Protein AF-A0A3D3KU81-F1 (afdb_monomer_lite)

pLDDT: mean 83.8, std 16.3, range [38.84, 98.5]

Sequence (230 aa):
LGLDHAAQEEWLRNDLAAAGEGTPYILCMHDQPGHSVMDRLPRKPLATFSGHWHTSRVVEIDGVLHVNSPTPFFAGLDYSPPMFREVVWDGSEITLNSRTMPPRYLHNSDHAFDVDKATIAGYGAKPEGSPIRWRHQLAGAGHRAGLTLADGVILAGSQIEDKPAGSVEALDATTGGLLWTARTESAVKTRPIKVGGIVVVAEVNGAVAGLNATSGERVWTTPSTDPYRR

Radius of gyration: 22.59 Å; chains: 1; bounding box: 55×44×57 Å

Foldseek 3Di:
DPDDPVVVLVVQQVVCVVCPPPDADEAEDQDFDDCVPQVSHPDHHQEYEYENQQDQDWDDDPNYIYGYHHALPQHGPNNGARWDWDWDDPPPDIDIDIGHDDPPVQPPVVHHPDPVDDPPPVPPDPPPDDPPQEDDDDQADQAVADWDDDPQWIWTKHFHPPDQWIKIWIARNRRRHTQEMAIGNGGFNYYWDDDPQWTWTQHPLRKIFTAGNRHRHTPDIDGDPPPVSD

Secondary structure (DSSP, 8-state):
----HHHHHHHHHHHHHHT-TT---EEEESSPP-HHHHTTSSS--SEEEE-TT---EEEEETTEEEEE--BTTTB-TTSPPSEEEEEEE-SS-EEEEEEEPP-TTTEETTEE--TTS------S---SS---------SSB--SPPPEEETTEEEEEEEETTTTEEEEEEEETTT--EEEEEEESS---S--EEETTEEEEE-TTS-EEEEETTT--EEEEE--S-TT--

Structure (mmCIF, N/CA/C/O backbone):
data_AF-A0A3D3KU81-F1
#
_entry.id   AF-A0A3D3KU81-F1
#
loop_
_atom_site.group_PDB
_atom_site.id
_atom_site.type_symbol
_atom_site.label_atom_id
_atom_site.label_alt_id
_atom_site.label_comp_id
_atom_site.label_asym_id
_atom_site.label_entity_id
_atom_site.label_seq_id
_atom_site.pdbx_PDB_ins_code
_atom_site.Cartn_x
_atom_site.Cartn_y
_atom_site.Cartn_z
_atom_site.occupancy
_atom_site.B_iso_or_equiv
_atom_site.auth_seq_id
_atom_site.auth_comp_id
_atom_site.auth_asym_id
_atom_site.auth_atom_id
_atom_site.pdbx_PDB_model_num
ATOM 1 N N . LEU A 1 1 ? 6.540 -1.628 3.414 1.00 44.44 1 LEU A N 1
ATOM 2 C CA . LEU A 1 1 ? 6.208 -3.062 3.226 1.00 44.44 1 LEU A CA 1
ATOM 3 C C . LEU A 1 1 ? 7.108 -4.031 4.006 1.00 44.44 1 LEU A C 1
ATOM 5 O O . LEU A 1 1 ? 6.815 -5.209 3.955 1.00 44.44 1 LEU A O 1
ATOM 9 N N . GLY A 1 2 ? 8.138 -3.598 4.754 1.00 41.81 2 GLY A N 1
ATOM 10 C CA . GLY A 1 2 ? 8.895 -4.522 5.624 1.00 41.81 2 GLY A CA 1
ATOM 11 C C . GLY A 1 2 ? 9.754 -5.520 4.857 1.00 41.81 2 GLY A C 1
ATOM 12 O O . GLY A 1 2 ? 10.307 -6.437 5.444 1.00 41.81 2 GLY A O 1
ATOM 13 N N . LEU A 1 3 ? 9.877 -5.307 3.550 1.00 56.09 3 LEU A N 1
ATOM 14 C CA . LEU A 1 3 ? 10.746 -6.063 2.677 1.00 56.09 3 LEU A CA 1
ATOM 15 C C . LEU A 1 3 ? 12.172 -5.551 2.884 1.00 56.09 3 LEU A C 1
ATOM 17 O O . LEU A 1 3 ? 12.390 -4.339 2.950 1.00 56.09 3 LEU A O 1
ATOM 21 N N . ASP A 1 4 ? 13.118 -6.474 3.009 1.00 71.12 4 ASP A N 1
ATOM 22 C CA . ASP A 1 4 ? 14.538 -6.159 3.104 1.00 71.12 4 ASP A CA 1
ATOM 23 C C . ASP A 1 4 ? 14.993 -5.447 1.822 1.00 71.12 4 ASP A C 1
ATOM 25 O O . ASP A 1 4 ? 15.050 -6.039 0.741 1.00 71.12 4 ASP A O 1
ATOM 29 N N . HIS A 1 5 ? 15.293 -4.153 1.947 1.00 71.56 5 HIS A N 1
ATOM 30 C CA . HIS A 1 5 ? 15.752 -3.327 0.837 1.00 71.56 5 HIS A CA 1
ATOM 31 C C . HIS A 1 5 ? 17.022 -3.891 0.190 1.00 71.56 5 HIS A C 1
ATOM 33 O O . HIS A 1 5 ? 17.159 -3.805 -1.027 1.00 71.56 5 HIS A O 1
ATOM 39 N N . ALA A 1 6 ? 17.915 -4.515 0.966 1.00 79.56 6 ALA A N 1
ATOM 40 C CA . ALA A 1 6 ? 19.131 -5.109 0.424 1.00 79.56 6 ALA A CA 1
ATOM 41 C C . ALA A 1 6 ? 18.804 -6.302 -0.482 1.00 79.56 6 ALA A C 1
ATOM 43 O O . ALA A 1 6 ? 19.296 -6.366 -1.607 1.00 79.56 6 ALA A O 1
ATOM 44 N N . ALA A 1 7 ? 17.908 -7.189 -0.041 1.00 82.38 7 ALA A N 1
ATOM 45 C CA . ALA A 1 7 ? 17.479 -8.340 -0.832 1.00 82.38 7 ALA A CA 1
ATOM 46 C C . ALA A 1 7 ? 16.760 -7.924 -2.130 1.00 82.38 7 ALA A C 1
ATOM 48 O O . ALA A 1 7 ? 16.979 -8.520 -3.184 1.00 82.38 7 ALA A O 1
ATOM 49 N N . GLN A 1 8 ? 15.922 -6.882 -2.082 1.00 79.50 8 GLN A N 1
ATOM 50 C CA . GLN A 1 8 ? 15.249 -6.356 -3.276 1.00 79.50 8 GLN A CA 1
ATOM 51 C C . GLN A 1 8 ? 16.226 -5.749 -4.281 1.00 79.50 8 GLN A C 1
ATOM 53 O O . GLN A 1 8 ? 16.095 -5.959 -5.487 1.00 79.50 8 GLN A O 1
ATOM 58 N N . GLU A 1 9 ? 17.199 -4.988 -3.790 1.00 82.75 9 GLU A N 1
ATOM 59 C CA . GLU A 1 9 ? 18.216 -4.364 -4.630 1.00 82.75 9 GLU A CA 1
ATOM 60 C C . GLU A 1 9 ? 19.163 -5.389 -5.242 1.00 82.75 9 GLU A C 1
ATOM 62 O O . GLU A 1 9 ? 19.521 -5.263 -6.413 1.00 82.75 9 GLU A O 1
ATOM 67 N N . GLU A 1 10 ? 19.551 -6.409 -4.478 1.00 87.25 10 GLU A N 1
ATOM 68 C CA . GLU A 1 10 ? 20.345 -7.525 -4.981 1.00 87.25 10 GLU A CA 1
ATOM 69 C C . GLU A 1 10 ? 19.583 -8.287 -6.068 1.00 87.25 10 GLU A C 1
ATOM 71 O O . GLU A 1 10 ? 20.126 -8.521 -7.149 1.00 87.25 10 GLU A O 1
ATOM 76 N N . TRP A 1 11 ? 18.306 -8.599 -5.826 1.00 87.50 11 TRP A N 1
ATOM 77 C CA . TRP A 1 11 ? 17.449 -9.237 -6.822 1.00 87.50 11 TRP A CA 1
ATOM 78 C C . TRP A 1 11 ? 17.366 -8.410 -8.110 1.00 87.50 11 TRP A C 1
ATOM 80 O O . TRP A 1 11 ? 17.646 -8.933 -9.188 1.00 87.50 11 TRP A O 1
ATOM 90 N N . LEU A 1 12 ? 17.068 -7.111 -8.004 1.00 87.25 12 LEU A N 1
ATOM 91 C CA . LEU A 1 12 ? 16.949 -6.227 -9.164 1.00 87.25 12 LEU A CA 1
ATOM 92 C C . LEU A 1 12 ? 18.275 -6.099 -9.926 1.00 87.25 12 LEU A C 1
ATOM 94 O O . LEU A 1 12 ? 18.288 -6.090 -11.156 1.00 87.25 12 LEU A O 1
ATOM 98 N N . ARG A 1 13 ? 19.403 -6.015 -9.213 1.00 87.88 13 ARG A N 1
ATOM 99 C CA . ARG A 1 13 ? 20.736 -5.964 -9.827 1.00 87.88 13 ARG A CA 1
ATOM 100 C C . ARG A 1 13 ? 21.027 -7.237 -10.618 1.00 87.88 13 ARG A C 1
ATOM 102 O O . ARG A 1 13 ? 21.506 -7.142 -11.745 1.00 87.88 13 ARG A O 1
ATOM 109 N N . ASN A 1 14 ? 20.730 -8.398 -10.040 1.00 90.88 14 ASN A N 1
ATOM 110 C CA . ASN A 1 14 ? 20.962 -9.691 -10.677 1.00 90.88 14 ASN A CA 1
ATOM 111 C C . ASN A 1 14 ? 20.052 -9.896 -11.896 1.00 90.88 14 ASN A C 1
ATOM 113 O O . ASN A 1 14 ? 20.524 -10.364 -12.931 1.00 90.88 14 ASN A O 1
ATOM 117 N N . ASP A 1 15 ? 18.786 -9.486 -11.810 1.00 91.00 15 ASP A N 1
ATOM 118 C CA . ASP A 1 15 ? 17.829 -9.571 -12.919 1.00 91.00 15 ASP A CA 1
ATOM 119 C C . ASP A 1 15 ? 18.250 -8.678 -14.101 1.00 91.00 15 ASP A C 1
ATOM 121 O O . ASP A 1 15 ? 18.344 -9.129 -15.245 1.00 91.00 15 ASP A O 1
ATOM 125 N N . LEU A 1 16 ? 18.643 -7.429 -13.820 1.00 91.31 16 LEU A N 1
ATOM 126 C CA . LEU A 1 16 ? 19.143 -6.510 -14.846 1.00 91.31 16 LEU A CA 1
ATOM 127 C C . LEU A 1 16 ? 20.464 -6.973 -15.471 1.00 91.31 16 LEU A C 1
ATOM 129 O O . LEU A 1 16 ? 20.682 -6.728 -16.659 1.00 91.31 16 LEU A O 1
ATOM 133 N N . ALA A 1 17 ? 21.336 -7.627 -14.698 1.00 89.38 17 ALA A N 1
ATOM 134 C CA . ALA A 1 17 ? 22.567 -8.218 -15.216 1.00 89.38 17 ALA A CA 1
ATOM 135 C C . ALA A 1 17 ? 22.272 -9.404 -16.149 1.00 89.38 17 ALA A C 1
ATOM 137 O O . ALA A 1 17 ? 22.880 -9.510 -17.213 1.00 89.38 17 ALA A O 1
ATOM 138 N N . ALA A 1 18 ? 21.303 -10.254 -15.795 1.00 92.25 18 ALA A N 1
ATOM 139 C CA . ALA A 1 18 ? 20.883 -11.387 -16.619 1.00 92.25 18 ALA A CA 1
ATOM 140 C C . ALA A 1 18 ? 20.226 -10.952 -17.941 1.00 92.25 18 ALA A C 1
ATOM 142 O O . ALA A 1 18 ? 20.391 -11.624 -18.958 1.00 92.25 18 ALA A O 1
ATOM 143 N N . ALA A 1 19 ? 19.527 -9.812 -17.950 1.00 88.88 19 ALA A N 1
ATOM 144 C CA . ALA A 1 19 ? 18.932 -9.239 -19.158 1.00 88.88 19 ALA A CA 1
ATOM 145 C C . ALA A 1 19 ? 19.968 -8.689 -20.164 1.00 88.88 19 ALA A C 1
ATOM 147 O O . ALA A 1 19 ? 19.634 -8.504 -21.334 1.00 88.88 19 ALA A O 1
ATOM 148 N N . GLY A 1 20 ? 21.209 -8.431 -19.732 1.00 89.19 20 GLY A N 1
ATOM 149 C CA . GLY A 1 20 ? 22.282 -7.845 -20.540 1.00 89.19 20 GLY A CA 1
ATOM 150 C C . GLY A 1 20 ? 22.351 -6.313 -20.463 1.00 89.19 20 GLY A C 1
ATOM 151 O O . GLY A 1 20 ? 21.335 -5.622 -20.368 1.00 89.19 20 GLY A O 1
ATOM 152 N N . GLU A 1 21 ? 23.572 -5.765 -20.519 1.00 82.38 21 GLU A N 1
ATOM 153 C CA . GLU A 1 21 ? 23.851 -4.341 -20.249 1.00 82.38 21 GLU A CA 1
ATOM 154 C C . GLU A 1 21 ? 23.120 -3.360 -21.182 1.00 82.38 21 GLU A C 1
ATOM 156 O O . GLU A 1 21 ? 22.746 -2.269 -20.752 1.00 82.38 21 GLU A O 1
ATOM 161 N N . GLY A 1 22 ? 2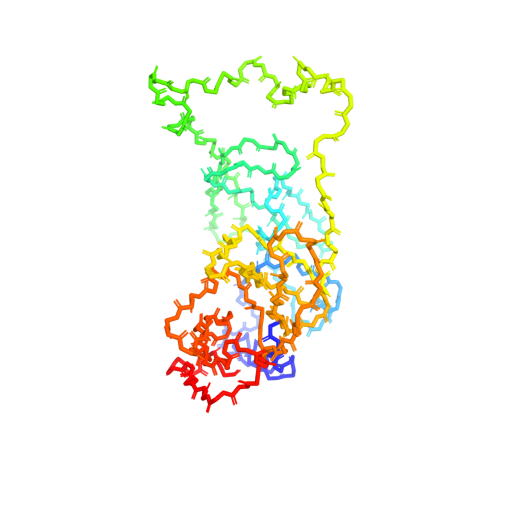2.877 -3.748 -22.437 1.00 85.50 22 GLY A N 1
ATOM 162 C CA . GLY A 1 22 ? 22.215 -2.906 -23.439 1.00 85.50 22 GLY A CA 1
ATOM 163 C C . GLY A 1 22 ? 20.689 -3.008 -23.471 1.00 85.50 22 GLY A C 1
ATOM 164 O O . GLY A 1 22 ? 20.052 -2.267 -24.214 1.00 85.50 22 GLY A O 1
ATOM 165 N N . THR A 1 23 ? 20.085 -3.918 -22.704 1.00 91.62 23 THR A N 1
ATOM 166 C CA . THR A 1 23 ? 18.651 -4.206 -22.825 1.00 91.62 23 THR A CA 1
ATOM 167 C C . THR A 1 23 ? 17.826 -3.107 -22.152 1.00 91.62 23 THR A C 1
ATOM 169 O O . THR A 1 23 ? 17.916 -2.950 -20.929 1.00 91.62 23 THR A O 1
ATOM 172 N N . PRO A 1 24 ? 17.014 -2.321 -22.881 1.00 91.81 24 PRO A N 1
ATOM 173 C CA . PRO A 1 24 ? 16.178 -1.298 -22.266 1.00 91.81 24 PRO A CA 1
ATOM 174 C C . PRO A 1 24 ? 15.171 -1.922 -21.298 1.00 91.81 24 PRO A C 1
ATOM 176 O O . PRO A 1 24 ? 14.706 -3.042 -21.498 1.00 91.81 24 PRO A O 1
ATOM 179 N N . TYR A 1 25 ? 14.816 -1.186 -20.250 1.00 93.69 25 TYR A N 1
ATOM 180 C CA . TYR A 1 25 ? 13.816 -1.632 -19.286 1.00 93.69 25 TYR A CA 1
ATOM 181 C C . TYR A 1 25 ? 13.025 -0.451 -18.735 1.00 93.69 25 TYR A C 1
ATOM 183 O O . TYR A 1 25 ? 13.467 0.701 -18.779 1.00 93.69 25 TYR A O 1
ATOM 191 N N . ILE A 1 26 ? 11.850 -0.764 -18.203 1.00 94.56 26 ILE A N 1
ATOM 192 C CA . ILE A 1 26 ? 11.005 0.158 -17.451 1.00 94.56 26 ILE A CA 1
ATOM 193 C C . ILE A 1 26 ? 10.886 -0.341 -16.014 1.00 94.56 26 ILE A C 1
ATOM 195 O O . ILE A 1 26 ? 11.001 -1.538 -15.752 1.00 94.56 26 ILE A O 1
ATOM 199 N N . LEU A 1 27 ? 10.635 0.573 -15.085 1.00 93.31 27 LEU A N 1
ATOM 200 C CA . LEU A 1 27 ? 10.447 0.252 -13.677 1.00 93.31 27 LEU A CA 1
ATOM 201 C C . LEU A 1 27 ? 9.001 0.539 -13.260 1.00 93.31 27 LEU A C 1
ATOM 203 O O . LEU A 1 27 ? 8.569 1.688 -13.251 1.00 93.31 27 LEU A O 1
ATOM 207 N N . CYS A 1 28 ? 8.252 -0.493 -12.881 1.00 92.19 28 CYS A N 1
ATOM 208 C CA . CYS A 1 28 ? 6.905 -0.343 -12.330 1.00 92.19 28 CYS A CA 1
ATOM 209 C C . CYS A 1 28 ? 6.962 -0.423 -10.802 1.00 92.19 28 CYS A C 1
ATOM 211 O O . CYS A 1 28 ? 7.340 -1.452 -10.248 1.00 92.19 28 CYS A O 1
ATOM 213 N N . MET A 1 29 ? 6.567 0.648 -10.118 1.00 87.00 29 MET A N 1
ATOM 214 C CA . MET A 1 29 ? 6.535 0.713 -8.656 1.00 87.00 29 MET A CA 1
ATOM 215 C C . MET A 1 29 ? 5.184 1.216 -8.166 1.00 87.00 29 MET A C 1
ATOM 217 O O . MET A 1 29 ? 4.482 1.932 -8.871 1.00 87.00 29 MET A O 1
ATOM 221 N N . HIS A 1 30 ? 4.794 0.843 -6.946 1.00 87.19 30 HIS A N 1
ATOM 222 C CA . HIS A 1 30 ? 3.580 1.406 -6.358 1.00 87.19 30 HIS A CA 1
ATOM 223 C C . HIS A 1 30 ? 3.758 2.913 -6.127 1.00 87.19 30 HIS A C 1
ATOM 225 O O . HIS A 1 30 ? 2.994 3.710 -6.677 1.00 87.19 30 HIS A O 1
ATOM 231 N N . ASP A 1 31 ? 4.812 3.280 -5.397 1.00 85.88 31 ASP A N 1
ATOM 232 C CA . ASP A 1 31 ? 5.245 4.656 -5.156 1.00 85.88 31 ASP A CA 1
ATOM 233 C C . ASP A 1 31 ? 6.142 5.181 -6.274 1.00 85.88 31 ASP A C 1
ATOM 235 O O . ASP A 1 31 ? 6.845 4.419 -6.940 1.00 85.88 31 ASP A O 1
ATOM 239 N N . GLN A 1 32 ? 6.140 6.500 -6.468 1.00 87.56 32 GLN A N 1
ATOM 240 C CA . GLN A 1 32 ? 7.069 7.137 -7.393 1.00 87.56 32 GLN A CA 1
ATOM 241 C C . GLN A 1 32 ? 8.498 6.999 -6.841 1.00 87.56 32 GLN A C 1
ATOM 243 O O . GLN A 1 32 ? 8.753 7.491 -5.738 1.00 87.56 32 GLN A O 1
ATOM 248 N N . PRO A 1 33 ? 9.438 6.361 -7.566 1.00 87.69 33 PRO A N 1
ATOM 249 C CA . PRO A 1 33 ? 10.806 6.236 -7.086 1.00 87.69 33 PRO A CA 1
ATOM 250 C C . PRO A 1 33 ? 11.464 7.616 -6.999 1.00 87.69 33 PRO A C 1
ATOM 252 O O . PRO A 1 33 ? 11.459 8.385 -7.961 1.00 87.69 33 PRO A O 1
ATOM 255 N N . GLY A 1 34 ? 12.019 7.922 -5.827 1.00 85.25 34 GLY A N 1
ATOM 256 C CA . GLY A 1 34 ? 12.870 9.089 -5.606 1.00 85.25 34 GLY A CA 1
ATOM 257 C C . GLY A 1 34 ? 14.354 8.762 -5.786 1.00 85.25 34 GLY A C 1
ATOM 258 O O . GLY A 1 34 ? 14.724 7.632 -6.111 1.00 85.25 34 GLY A O 1
ATOM 259 N N . HIS A 1 35 ? 15.212 9.743 -5.503 1.00 86.38 35 HIS A N 1
ATOM 260 C CA . HIS A 1 35 ? 16.676 9.619 -5.590 1.00 86.38 35 HIS A CA 1
ATOM 261 C C . HIS A 1 35 ? 17.236 8.407 -4.835 1.00 86.38 35 HIS A C 1
ATOM 263 O O . HIS A 1 35 ? 18.080 7.687 -5.356 1.00 86.38 35 HIS A O 1
ATOM 269 N N . SER A 1 36 ? 16.690 8.100 -3.653 1.00 82.12 36 SER A N 1
ATOM 270 C CA . SER A 1 36 ? 17.123 6.954 -2.839 1.00 82.12 36 SER A CA 1
ATOM 271 C C . SER A 1 36 ? 17.014 5.600 -3.547 1.00 82.12 36 SER A C 1
ATOM 273 O O . SER A 1 36 ? 17.739 4.677 -3.185 1.00 82.12 36 SER A O 1
ATOM 275 N N . VAL A 1 37 ? 16.124 5.477 -4.535 1.00 86.31 37 VAL A N 1
ATOM 276 C CA . VAL A 1 37 ? 15.992 4.289 -5.384 1.00 86.31 37 VAL A CA 1
ATOM 277 C C . VAL A 1 37 ? 16.773 4.490 -6.678 1.00 86.31 37 VAL A C 1
ATOM 279 O O . VAL A 1 37 ? 17.597 3.649 -7.024 1.00 86.31 37 VAL A O 1
ATOM 282 N N . MET A 1 38 ? 16.542 5.609 -7.372 1.00 89.75 38 MET A N 1
ATOM 283 C CA . MET A 1 38 ? 17.087 5.858 -8.710 1.00 89.75 38 MET A CA 1
ATOM 284 C C . MET A 1 38 ? 18.619 5.875 -8.741 1.00 89.75 38 MET A C 1
ATOM 286 O O . MET A 1 38 ? 19.205 5.298 -9.654 1.00 89.75 38 MET A O 1
ATOM 290 N N . ASP A 1 39 ? 19.264 6.457 -7.730 1.00 89.06 39 ASP A N 1
ATOM 291 C CA . ASP A 1 39 ? 20.725 6.614 -7.681 1.00 89.06 39 ASP A CA 1
ATOM 292 C C . ASP A 1 39 ? 21.453 5.288 -7.400 1.00 89.06 39 ASP A C 1
ATOM 294 O O . ASP A 1 39 ? 22.656 5.166 -7.625 1.00 89.06 39 ASP A O 1
ATOM 298 N N . ARG A 1 40 ? 20.733 4.277 -6.897 1.00 86.69 40 ARG A N 1
ATOM 299 C CA . ARG A 1 40 ? 21.283 2.955 -6.548 1.00 86.69 40 ARG A CA 1
ATOM 300 C C . ARG A 1 40 ? 21.102 1.927 -7.662 1.00 86.69 40 ARG A C 1
ATOM 302 O O . ARG A 1 40 ? 21.670 0.832 -7.576 1.00 86.69 40 ARG A O 1
ATOM 309 N N . LEU A 1 41 ? 20.321 2.257 -8.693 1.00 88.62 41 LEU A N 1
ATOM 310 C CA . LEU A 1 41 ? 20.124 1.389 -9.846 1.00 88.62 41 LEU A CA 1
ATOM 311 C C . LEU A 1 41 ? 21.447 1.221 -10.611 1.00 88.62 41 LEU A C 1
ATOM 313 O O . LEU A 1 41 ? 22.197 2.183 -10.764 1.00 88.62 41 LEU A O 1
ATOM 317 N N . PRO A 1 42 ? 21.747 0.015 -11.128 1.00 88.38 42 PRO A N 1
ATOM 318 C CA . PRO A 1 42 ? 22.991 -0.228 -11.862 1.00 88.38 42 PRO A CA 1
ATOM 319 C C . PRO A 1 42 ? 23.081 0.578 -13.168 1.00 88.38 42 PRO A C 1
ATOM 321 O O . PRO A 1 42 ? 24.171 0.838 -13.664 1.00 88.38 42 PRO A O 1
ATOM 324 N N . ARG A 1 43 ? 21.933 0.969 -13.725 1.00 91.25 43 ARG A N 1
ATOM 325 C CA . ARG A 1 43 ? 21.771 1.846 -14.887 1.00 91.25 43 ARG A CA 1
ATOM 32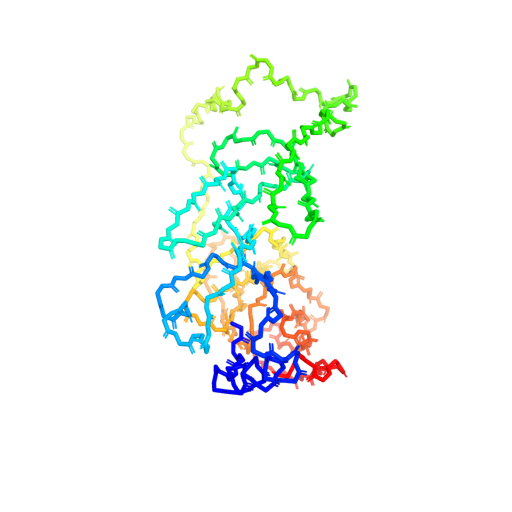6 C C . ARG A 1 43 ? 20.392 2.497 -14.811 1.00 91.25 43 ARG A C 1
ATOM 328 O O . ARG A 1 43 ? 19.571 2.073 -14.007 1.00 91.25 43 ARG A O 1
ATOM 335 N N . LYS A 1 44 ? 20.136 3.536 -15.604 1.00 93.19 44 LYS A N 1
ATOM 336 C CA . LYS A 1 44 ? 18.830 4.211 -15.616 1.00 93.19 44 LYS A CA 1
ATOM 337 C C . LYS A 1 44 ? 17.815 3.435 -16.473 1.00 93.19 44 LYS A C 1
ATOM 339 O O . LYS A 1 44 ? 18.200 2.941 -17.535 1.00 93.19 44 LYS A O 1
ATOM 344 N N . PRO A 1 45 ? 16.542 3.324 -16.051 1.00 95.31 45 PRO A N 1
ATOM 345 C CA . PRO A 1 45 ? 15.477 2.807 -16.904 1.00 95.31 45 PRO A CA 1
ATOM 346 C C . PRO A 1 45 ? 15.100 3.834 -17.975 1.00 95.31 45 PRO A C 1
ATOM 348 O O . PRO A 1 45 ? 15.368 5.022 -17.821 1.00 95.31 45 PRO A O 1
ATOM 351 N N . LEU A 1 46 ? 14.393 3.392 -19.016 1.00 95.50 46 LEU A N 1
ATOM 352 C CA . LEU A 1 46 ? 13.752 4.303 -19.970 1.00 95.50 46 LEU A CA 1
ATOM 353 C C . LEU A 1 46 ? 12.632 5.108 -19.307 1.00 95.50 46 LEU A C 1
ATOM 355 O O . LEU A 1 46 ? 12.450 6.295 -19.568 1.00 95.50 46 LEU A O 1
ATOM 359 N N . ALA A 1 47 ? 11.863 4.442 -18.445 1.00 96.62 47 ALA A N 1
ATOM 360 C CA . ALA A 1 47 ? 10.739 5.049 -17.760 1.00 96.62 47 ALA A CA 1
ATOM 361 C C . ALA A 1 47 ? 10.454 4.397 -16.409 1.00 96.62 47 ALA A C 1
ATOM 363 O O . ALA A 1 47 ? 10.738 3.216 -16.193 1.00 96.62 47 ALA A O 1
ATOM 364 N N . THR A 1 48 ? 9.809 5.152 -15.523 1.00 95.88 48 THR A N 1
ATOM 365 C CA . THR A 1 48 ? 9.196 4.635 -14.300 1.00 95.88 48 THR A CA 1
ATOM 366 C C . THR A 1 48 ? 7.690 4.848 -14.346 1.00 95.88 48 THR A C 1
ATOM 368 O O . THR A 1 48 ? 7.249 5.960 -14.638 1.00 95.88 48 THR A O 1
ATOM 371 N N . PHE A 1 49 ? 6.910 3.846 -13.961 1.00 94.81 49 PHE A N 1
ATOM 372 C CA . PHE A 1 49 ? 5.460 3.942 -13.832 1.00 94.81 49 PHE A CA 1
ATOM 373 C C . PHE A 1 49 ? 5.054 3.764 -12.374 1.00 94.81 49 PHE A C 1
ATOM 375 O O . PHE A 1 49 ? 5.450 2.777 -11.751 1.00 94.81 49 PHE A O 1
ATOM 382 N N . SER A 1 50 ? 4.253 4.691 -11.841 1.00 91.75 50 SER A N 1
ATOM 383 C CA . SER A 1 50 ? 3.721 4.586 -10.481 1.00 91.75 50 SER A CA 1
ATOM 384 C C . SER A 1 50 ? 2.268 5.039 -10.332 1.00 91.75 50 SER A C 1
ATOM 386 O O . SER A 1 50 ? 1.712 5.736 -11.189 1.00 91.75 50 SER A O 1
ATOM 388 N N . GLY A 1 51 ? 1.621 4.605 -9.246 1.00 86.19 51 GLY A N 1
ATOM 389 C CA . GLY A 1 51 ? 0.173 4.755 -9.063 1.00 86.19 51 GLY A CA 1
ATOM 390 C C . GLY A 1 51 ? -0.296 5.123 -7.655 1.00 86.19 51 GLY A C 1
ATOM 391 O O . GLY A 1 51 ? -1.485 5.378 -7.500 1.00 86.19 51 GLY A O 1
ATOM 392 N N . HIS A 1 52 ? 0.585 5.182 -6.647 1.00 84.06 52 HIS A N 1
ATOM 393 C CA . HIS A 1 52 ? 0.212 5.425 -5.244 1.00 84.06 52 HIS A CA 1
ATOM 394 C C . HIS A 1 52 ? -0.565 6.729 -5.039 1.00 84.06 52 HIS A C 1
ATOM 396 O O . HIS A 1 52 ? -1.564 6.764 -4.326 1.00 84.06 52 HIS A O 1
ATOM 402 N N . TRP A 1 53 ? -0.139 7.795 -5.720 1.00 80.69 53 TRP A N 1
ATOM 403 C CA . TRP A 1 53 ? -0.764 9.115 -5.618 1.00 80.69 53 TRP A CA 1
ATOM 404 C C . TRP A 1 53 ? -1.948 9.306 -6.564 1.00 80.69 53 TRP A C 1
ATOM 406 O O . TRP A 1 53 ? -2.631 10.322 -6.482 1.00 80.69 53 TRP A O 1
ATOM 416 N N . HIS A 1 54 ? -2.203 8.343 -7.456 1.00 86.56 54 HIS A N 1
ATOM 417 C CA . HIS A 1 54 ? -3.286 8.405 -8.432 1.00 86.56 54 HIS A CA 1
ATOM 418 C C . HIS A 1 54 ? -3.338 9.746 -9.187 1.00 86.56 54 HIS A C 1
ATOM 420 O O . HIS A 1 54 ? -4.411 10.295 -9.368 1.00 86.56 54 HIS A O 1
ATOM 426 N N . THR A 1 55 ? -2.209 10.317 -9.597 1.00 89.06 55 THR A N 1
ATOM 427 C CA . THR A 1 55 ? -2.179 11.587 -10.343 1.00 89.06 55 THR A CA 1
ATOM 428 C C . THR A 1 55 ? -1.952 11.351 -11.832 1.00 89.06 55 THR A C 1
ATOM 430 O O . THR A 1 55 ? -1.436 10.311 -12.238 1.00 89.06 55 THR A O 1
ATOM 433 N N . SER A 1 56 ? -2.310 12.323 -12.666 1.00 89.94 56 SER A N 1
ATOM 434 C CA . SER A 1 56 ? -1.988 12.359 -14.089 1.00 89.94 56 SER A CA 1
ATOM 435 C C . SER A 1 56 ? -0.777 13.253 -14.328 1.00 89.94 56 SER A C 1
ATOM 437 O O . SER A 1 56 ? -0.887 14.405 -14.743 1.00 89.94 56 SER A O 1
ATOM 439 N N . ARG A 1 57 ? 0.417 12.702 -14.086 1.00 91.31 57 ARG A N 1
ATOM 440 C CA . ARG A 1 57 ? 1.679 13.431 -14.252 1.00 91.31 57 ARG A CA 1
ATOM 441 C C . ARG A 1 57 ? 2.636 12.671 -15.157 1.00 91.31 57 ARG A C 1
ATOM 443 O O . ARG A 1 57 ? 2.836 11.475 -14.990 1.0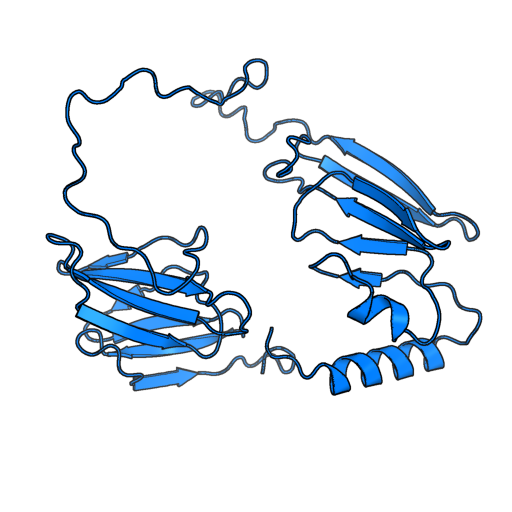0 91.31 57 ARG A O 1
ATOM 450 N N . VAL A 1 58 ? 3.250 13.392 -16.088 1.00 93.62 58 VAL A N 1
ATOM 451 C CA . VAL A 1 58 ? 4.367 12.912 -16.908 1.00 93.62 58 VAL A CA 1
ATOM 452 C C . VAL A 1 58 ? 5.474 13.938 -16.789 1.00 93.62 58 VAL A C 1
ATOM 454 O O . VAL A 1 58 ? 5.223 15.129 -16.968 1.00 93.62 58 VAL A O 1
ATOM 457 N N . VAL A 1 59 ? 6.673 13.499 -16.437 1.00 94.62 59 VAL A N 1
ATOM 458 C CA . VAL A 1 59 ? 7.839 14.373 -16.335 1.00 94.62 59 VAL A CA 1
ATOM 459 C C . VAL A 1 59 ? 9.079 13.591 -16.721 1.00 94.62 59 VAL A C 1
ATOM 461 O O . VAL A 1 59 ? 9.209 12.433 -16.348 1.00 94.62 59 VAL A O 1
ATOM 464 N N . GLU A 1 60 ? 9.988 14.213 -17.456 1.00 94.56 60 GLU A N 1
ATOM 465 C CA . GLU A 1 60 ? 11.303 13.641 -17.722 1.00 94.56 60 GLU A CA 1
ATOM 466 C C . GLU A 1 60 ? 12.328 14.277 -16.786 1.00 94.56 60 GLU A C 1
ATOM 468 O O . GLU A 1 60 ? 12.364 15.501 -16.640 1.00 94.56 60 GLU A O 1
ATOM 473 N N . ILE A 1 61 ? 13.127 13.448 -16.116 1.00 93.56 61 ILE A N 1
ATOM 474 C CA . ILE A 1 61 ? 14.206 13.892 -15.231 1.00 93.56 61 ILE A CA 1
ATOM 475 C C . ILE A 1 61 ? 15.444 13.066 -15.565 1.00 93.56 61 ILE A C 1
ATOM 477 O O . ILE A 1 61 ? 15.400 11.839 -15.566 1.00 93.56 61 ILE A O 1
ATOM 481 N N . ASP A 1 62 ? 16.543 13.750 -15.880 1.00 91.88 62 ASP A N 1
ATOM 482 C CA . ASP A 1 62 ? 17.838 13.160 -16.225 1.00 91.88 62 ASP A CA 1
ATOM 483 C C . ASP A 1 62 ? 17.775 12.000 -17.239 1.00 91.88 62 ASP A C 1
ATOM 485 O O . ASP A 1 62 ? 18.446 10.972 -17.057 1.00 91.88 62 ASP A O 1
ATOM 489 N N . GLY A 1 63 ? 16.957 12.170 -18.283 1.00 91.62 63 GLY A N 1
ATOM 490 C CA . GLY A 1 63 ? 16.758 11.199 -19.361 1.00 91.62 63 GLY A CA 1
ATOM 491 C C . GLY A 1 63 ? 15.859 10.011 -19.004 1.00 91.62 63 GLY A C 1
ATOM 492 O O . GLY A 1 63 ? 15.856 9.024 -19.733 1.00 91.62 63 GLY A O 1
ATOM 493 N N . VAL A 1 64 ? 15.124 10.071 -17.886 1.00 95.31 64 VAL A N 1
ATOM 494 C CA . VAL A 1 64 ? 14.161 9.041 -17.469 1.00 95.31 64 VAL A CA 1
ATOM 495 C C . VAL A 1 64 ? 12.751 9.613 -17.478 1.00 95.31 64 VAL A C 1
ATOM 497 O O . VAL A 1 64 ? 12.467 10.617 -16.821 1.00 95.31 64 VAL A O 1
ATOM 500 N N . LEU A 1 65 ? 11.839 8.940 -18.178 1.00 96.38 65 LEU A N 1
ATOM 501 C CA . LEU A 1 65 ? 10.431 9.317 -18.218 1.00 96.38 65 LEU A CA 1
ATOM 502 C C . LEU A 1 65 ? 9.694 8.813 -16.968 1.00 96.38 65 LEU A C 1
ATOM 504 O O . LEU A 1 65 ? 9.486 7.619 -16.779 1.00 96.38 65 LEU A O 1
ATOM 508 N N . HIS A 1 66 ? 9.231 9.710 -16.112 1.00 95.44 66 HIS A N 1
ATOM 509 C CA . HIS A 1 66 ? 8.442 9.383 -14.929 1.00 95.44 66 HIS A CA 1
ATOM 510 C C . HIS A 1 66 ? 6.950 9.603 -15.192 1.00 95.44 66 HIS A C 1
ATOM 512 O O . HIS A 1 66 ? 6.506 10.717 -15.478 1.00 95.44 66 HIS A O 1
ATOM 518 N N . VAL A 1 67 ? 6.165 8.532 -15.072 1.00 94.88 67 VAL A N 1
ATOM 519 C CA . VAL A 1 67 ? 4.736 8.514 -15.385 1.00 94.88 67 VAL A CA 1
ATOM 520 C C . VAL A 1 67 ? 3.931 8.106 -14.156 1.00 94.88 67 VAL A C 1
ATOM 522 O O . VAL A 1 67 ? 3.951 6.951 -13.729 1.00 94.88 67 VAL A O 1
ATOM 525 N N . ASN A 1 68 ? 3.140 9.043 -13.639 1.00 92.69 68 ASN A N 1
ATOM 526 C CA . ASN A 1 68 ? 2.013 8.735 -12.775 1.00 92.69 68 ASN A CA 1
ATOM 527 C C . ASN A 1 68 ? 0.736 8.610 -13.603 1.00 92.69 68 ASN A C 1
ATOM 529 O O . ASN A 1 68 ? 0.424 9.440 -14.469 1.00 92.69 68 ASN A O 1
ATOM 533 N N . SER A 1 69 ? -0.009 7.547 -13.319 1.00 88.00 69 SER A N 1
ATOM 534 C CA . SER A 1 69 ? -1.334 7.343 -13.889 1.00 88.00 69 SER A CA 1
ATOM 535 C C . SER A 1 69 ? -2.392 7.434 -12.795 1.00 88.00 69 SER A C 1
ATOM 537 O O . SER A 1 69 ? -2.238 6.795 -11.747 1.00 88.00 69 SER A O 1
ATOM 539 N N . PRO A 1 70 ? -3.484 8.175 -13.027 1.00 83.88 70 PRO A N 1
ATOM 540 C CA . PRO A 1 70 ? -4.647 8.087 -12.168 1.00 83.88 70 PRO A CA 1
ATOM 541 C C . PRO A 1 70 ? -5.334 6.739 -12.403 1.00 83.88 70 PRO A C 1
ATOM 543 O O . PRO A 1 70 ? -4.967 5.957 -13.284 1.00 83.88 70 PRO A O 1
ATOM 546 N N . THR A 1 71 ? -6.326 6.442 -11.576 1.00 81.81 71 THR A N 1
ATOM 547 C CA . THR A 1 71 ? -7.038 5.168 -11.640 1.00 81.81 71 THR A CA 1
ATOM 548 C C . THR A 1 71 ? -8.271 5.253 -12.544 1.00 81.81 71 THR A C 1
ATOM 550 O O . THR A 1 71 ? -8.983 6.263 -12.520 1.00 81.81 71 THR A O 1
ATOM 553 N N . PRO A 1 72 ? -8.613 4.177 -13.276 1.00 81.31 72 PRO A N 1
ATOM 554 C CA . PRO A 1 72 ? -9.861 4.118 -14.031 1.00 81.31 72 PRO A CA 1
ATOM 555 C C . PRO A 1 72 ? -11.108 4.043 -13.130 1.00 81.31 72 PRO A C 1
ATOM 557 O O . PRO A 1 72 ? -12.218 4.171 -13.637 1.00 81.31 72 PRO A O 1
ATOM 560 N N . PHE A 1 73 ? -10.956 3.828 -11.814 1.00 72.25 73 PHE A N 1
ATOM 561 C CA . PHE A 1 73 ? -12.078 3.594 -10.896 1.00 72.25 73 PHE A CA 1
ATOM 562 C C . PHE A 1 73 ? -12.646 4.860 -10.246 1.00 72.25 73 PHE A C 1
ATOM 564 O O . PHE A 1 73 ? -13.859 4.971 -10.106 1.00 72.25 73 PHE A O 1
ATOM 571 N N . PHE A 1 74 ? -11.793 5.784 -9.794 1.00 71.00 74 PHE A N 1
ATOM 572 C CA . PHE A 1 74 ? -12.228 6.903 -8.943 1.00 71.00 74 PHE A CA 1
ATOM 573 C C . PHE A 1 74 ? -11.505 8.225 -9.215 1.00 71.00 74 PHE A C 1
ATOM 575 O O . PHE A 1 74 ? -11.500 9.093 -8.346 1.00 71.00 74 PHE A O 1
ATOM 582 N N . ALA A 1 75 ? -10.955 8.399 -10.421 1.00 79.94 75 ALA A N 1
ATOM 583 C CA . ALA A 1 75 ? -10.247 9.621 -10.804 1.00 79.94 75 ALA A CA 1
ATOM 584 C C . ALA A 1 75 ? -8.937 9.806 -10.016 1.00 79.94 75 ALA A C 1
ATOM 586 O O . ALA A 1 75 ? -8.489 8.893 -9.312 1.00 79.94 75 ALA A O 1
ATOM 587 N N . GLY A 1 76 ? -8.283 10.950 -10.196 1.00 79.75 76 GLY A N 1
ATOM 588 C CA . GLY A 1 76 ? -7.033 11.269 -9.529 1.00 79.75 76 GLY A CA 1
ATOM 589 C C . GLY A 1 76 ? -7.143 12.261 -8.380 1.00 79.75 76 GLY A C 1
ATOM 590 O O . GLY A 1 76 ? -8.080 13.055 -8.304 1.00 79.75 76 GLY A O 1
ATOM 591 N N . LEU A 1 77 ? -6.155 12.232 -7.478 1.00 81.62 77 LEU A N 1
ATOM 592 C CA . LEU A 1 77 ? -6.060 13.192 -6.363 1.00 81.62 77 LEU A CA 1
ATOM 593 C C . LEU A 1 77 ? -5.777 14.625 -6.844 1.00 81.62 77 LEU A C 1
ATOM 595 O O . LEU A 1 77 ? -6.024 15.586 -6.123 1.00 81.62 77 LEU A O 1
ATOM 599 N N . ASP A 1 78 ? -5.281 14.760 -8.069 1.00 81.25 78 ASP A N 1
ATOM 600 C CA . ASP A 1 78 ? -5.049 16.010 -8.790 1.00 81.25 78 ASP A CA 1
ATOM 601 C C . ASP A 1 78 ? -6.258 16.453 -9.631 1.00 81.25 78 ASP A C 1
ATOM 603 O O . ASP A 1 78 ? -6.109 17.262 -10.544 1.00 81.25 78 ASP A O 1
ATOM 607 N N . TYR A 1 79 ? -7.449 15.920 -9.340 1.00 81.06 79 TYR A N 1
ATOM 608 C CA . TYR A 1 79 ? -8.693 16.174 -10.076 1.00 81.06 79 TYR A CA 1
ATOM 609 C C . TYR A 1 79 ? -8.682 15.695 -11.535 1.00 81.06 79 TYR A C 1
ATOM 611 O O . TYR A 1 79 ? -9.595 16.020 -12.297 1.00 81.06 79 TYR A O 1
ATOM 619 N N . SER A 1 80 ? -7.690 14.896 -11.942 1.00 83.81 80 SER A N 1
ATOM 620 C CA . SER A 1 80 ? -7.734 14.229 -13.242 1.00 83.81 80 SER A CA 1
ATOM 621 C C . SER A 1 80 ? -8.917 13.251 -13.294 1.00 83.81 80 SER A C 1
ATOM 623 O O . SER A 1 80 ? -9.189 12.584 -12.296 1.00 83.81 80 SER A O 1
ATOM 625 N N . PRO A 1 81 ? -9.657 13.150 -14.415 1.00 84.12 81 PRO A N 1
ATOM 626 C CA . PRO A 1 81 ? -10.802 12.246 -14.520 1.00 84.12 81 PRO A CA 1
ATOM 627 C C . PRO A 1 81 ? -10.370 10.774 -14.413 1.00 84.12 81 PRO A C 1
ATOM 629 O O . PRO A 1 81 ? -9.195 10.464 -14.625 1.00 84.12 81 PRO A O 1
ATOM 632 N N . PRO A 1 82 ? -11.298 9.834 -14.141 1.00 83.06 82 PRO A N 1
ATOM 633 C CA . PRO A 1 82 ? -10.993 8.413 -14.243 1.00 83.06 82 PRO A CA 1
ATOM 634 C C . PRO A 1 82 ? -10.460 8.103 -15.641 1.00 83.06 82 PRO A C 1
ATOM 636 O O . PRO A 1 82 ? -11.104 8.399 -16.647 1.00 83.06 82 PRO A O 1
ATOM 639 N N . MET A 1 83 ? -9.265 7.535 -15.718 1.00 84.56 83 MET A N 1
ATOM 640 C CA . MET A 1 83 ? -8.601 7.265 -16.989 1.00 84.56 83 MET A CA 1
ATOM 641 C C . MET A 1 83 ? -7.582 6.142 -16.836 1.00 84.56 83 MET A C 1
ATOM 643 O O . MET A 1 83 ? -7.196 5.776 -15.727 1.00 84.56 83 MET A O 1
ATOM 647 N N . PHE A 1 84 ? -7.141 5.608 -17.966 1.00 87.88 84 PHE A N 1
ATOM 648 C CA . PHE A 1 84 ? -5.982 4.730 -18.057 1.00 87.88 84 PHE A CA 1
ATOM 649 C C . PHE A 1 84 ? -5.029 5.255 -19.133 1.00 87.88 84 PHE A C 1
ATOM 651 O O . PHE A 1 84 ? -5.400 6.095 -19.958 1.00 87.88 84 PHE A O 1
ATOM 658 N N . ARG A 1 85 ? -3.785 4.775 -19.112 1.00 90.50 85 ARG A N 1
ATOM 659 C CA . ARG A 1 85 ? -2.787 5.091 -20.136 1.00 90.50 85 ARG A CA 1
ATOM 660 C C . ARG A 1 85 ? -2.463 3.845 -20.941 1.00 90.50 85 ARG A C 1
ATOM 662 O O . ARG A 1 85 ? -2.150 2.803 -20.374 1.00 90.50 85 ARG A O 1
ATOM 669 N N . GLU A 1 86 ? -2.523 3.975 -22.254 1.00 92.31 86 GLU A N 1
ATOM 670 C CA . GLU A 1 86 ? -1.927 3.033 -23.189 1.00 92.31 86 GLU A CA 1
ATOM 671 C C . GLU A 1 86 ? -0.470 3.441 -23.387 1.00 92.31 86 GLU A C 1
ATOM 673 O O . GLU A 1 86 ? -0.177 4.589 -23.726 1.00 92.31 86 GLU A O 1
ATOM 678 N N . VAL A 1 87 ? 0.436 2.505 -23.129 1.00 93.94 87 VAL A N 1
ATOM 679 C CA . VAL A 1 87 ? 1.881 2.705 -23.230 1.00 93.94 87 VAL A CA 1
ATOM 680 C C . VAL A 1 87 ? 2.380 1.812 -24.351 1.00 93.94 87 VAL A C 1
ATOM 682 O O . VAL A 1 87 ? 2.183 0.598 -24.300 1.00 93.94 87 VAL A O 1
ATOM 685 N N . VAL A 1 88 ? 3.005 2.408 -25.361 1.00 94.81 88 VAL A N 1
ATOM 686 C CA . VAL A 1 88 ? 3.565 1.686 -26.506 1.00 94.81 88 VAL A CA 1
ATOM 687 C C . VAL A 1 88 ? 5.066 1.922 -26.543 1.00 94.81 88 VAL A C 1
ATOM 689 O O . VAL A 1 88 ? 5.506 3.063 -26.447 1.00 94.81 88 VAL A O 1
ATOM 692 N N . TRP A 1 89 ? 5.833 0.844 -26.684 1.00 93.19 89 TRP A N 1
ATOM 693 C CA . TRP A 1 89 ? 7.261 0.877 -26.987 1.00 93.19 89 TRP A CA 1
ATOM 694 C C . TRP A 1 89 ? 7.462 0.319 -28.392 1.00 93.19 89 TRP A C 1
ATOM 696 O O . TRP A 1 89 ? 7.069 -0.818 -28.655 1.00 93.19 89 TRP A O 1
ATOM 706 N N . ASP A 1 90 ? 8.051 1.109 -29.286 1.00 92.62 90 ASP A N 1
ATOM 707 C CA . ASP A 1 90 ? 8.277 0.716 -30.685 1.00 92.62 90 ASP A CA 1
ATOM 708 C C . ASP A 1 90 ? 9.691 0.176 -30.963 1.00 92.62 90 ASP A C 1
ATOM 710 O O . ASP A 1 90 ? 10.002 -0.204 -32.091 1.00 92.62 90 ASP A O 1
ATOM 714 N N . GLY A 1 91 ? 10.538 0.103 -29.933 1.00 89.50 91 GLY A N 1
ATOM 715 C CA . GLY A 1 91 ? 11.957 -0.240 -30.054 1.00 89.50 91 GLY A CA 1
ATOM 716 C C . GLY A 1 91 ? 12.896 0.959 -29.913 1.00 89.50 91 GLY A C 1
ATOM 717 O O . GLY A 1 91 ? 14.087 0.753 -29.685 1.00 89.50 91 GLY A O 1
ATOM 718 N N . SER A 1 92 ? 12.370 2.183 -29.994 1.00 89.38 92 SER A N 1
ATOM 719 C CA . SER A 1 92 ? 13.131 3.430 -29.874 1.00 89.38 92 SER A CA 1
ATOM 720 C C . SER A 1 92 ? 12.528 4.432 -28.894 1.00 89.38 92 SER A C 1
ATOM 722 O O . SER A 1 92 ? 13.275 5.039 -28.127 1.00 89.38 92 SER A O 1
ATOM 724 N N . GLU A 1 93 ? 11.203 4.576 -28.865 1.00 91.19 93 GLU A N 1
ATOM 725 C CA . GLU A 1 93 ? 10.523 5.580 -28.050 1.00 91.19 93 GLU A CA 1
ATOM 726 C C . GLU A 1 93 ? 9.290 5.018 -27.335 1.00 91.19 93 GLU A C 1
ATOM 728 O O . GLU A 1 93 ? 8.632 4.072 -27.782 1.00 91.19 93 GLU A O 1
ATOM 733 N N . ILE A 1 94 ? 8.981 5.612 -26.178 1.00 94.94 94 ILE A N 1
ATOM 734 C CA . ILE A 1 94 ? 7.757 5.328 -25.429 1.00 94.94 94 ILE A CA 1
ATOM 735 C C . ILE A 1 94 ? 6.706 6.362 -25.818 1.00 94.94 94 ILE A C 1
ATOM 737 O O . ILE A 1 94 ? 6.841 7.544 -25.508 1.00 94.94 94 ILE A O 1
ATOM 741 N N . THR A 1 95 ? 5.612 5.902 -26.416 1.00 94.88 95 THR A N 1
ATOM 742 C CA . THR A 1 95 ? 4.425 6.726 -26.655 1.00 94.88 95 THR A CA 1
ATOM 743 C C . THR A 1 95 ? 3.385 6.484 -25.566 1.00 94.88 95 THR A C 1
ATOM 745 O O . THR A 1 95 ? 3.090 5.343 -25.204 1.00 94.88 95 THR A O 1
ATOM 748 N N . LEU A 1 96 ? 2.801 7.571 -25.057 1.00 95.00 96 LEU A N 1
ATOM 749 C CA . LEU A 1 96 ? 1.733 7.543 -24.060 1.00 95.00 96 LEU A CA 1
ATOM 750 C C . LEU A 1 96 ? 0.436 8.074 -24.667 1.00 95.00 96 LEU A C 1
ATOM 752 O O . LEU A 1 96 ? 0.368 9.236 -25.064 1.00 95.00 96 LEU A O 1
ATOM 756 N N . ASN A 1 97 ? -0.614 7.258 -24.660 1.00 92.88 97 ASN A N 1
ATOM 757 C CA . ASN A 1 97 ? -1.960 7.689 -25.014 1.00 92.88 97 ASN A CA 1
ATOM 758 C C . ASN A 1 97 ? -2.889 7.597 -23.801 1.00 92.88 97 ASN A C 1
ATOM 760 O O . ASN A 1 97 ? -3.088 6.541 -23.205 1.00 92.88 97 ASN A O 1
ATOM 764 N N . SER A 1 98 ? -3.464 8.731 -23.432 1.00 89.94 98 SER A N 1
ATOM 765 C CA . SER A 1 98 ? -4.318 8.877 -22.261 1.00 89.94 98 SER A CA 1
ATOM 766 C C . SER A 1 98 ? -5.778 8.696 -22.654 1.00 89.94 98 SER A C 1
ATOM 768 O O . SER A 1 98 ? -6.310 9.490 -23.426 1.00 89.94 98 SER A O 1
ATOM 770 N N . ARG A 1 99 ? -6.447 7.682 -22.098 1.00 87.69 99 ARG A N 1
ATOM 771 C CA . ARG A 1 99 ? -7.864 7.413 -22.363 1.00 87.69 99 ARG A CA 1
ATOM 772 C C . ARG A 1 99 ? -8.701 7.648 -21.126 1.00 87.69 99 ARG A C 1
ATOM 774 O O . ARG A 1 99 ? -8.620 6.895 -20.155 1.00 87.69 99 ARG A O 1
ATOM 781 N N . THR A 1 100 ? -9.529 8.683 -21.181 1.00 85.56 100 THR A N 1
ATOM 782 C CA . THR A 1 100 ? -10.550 8.910 -20.165 1.00 85.56 100 THR A CA 1
ATOM 783 C C . THR A 1 100 ? -11.603 7.817 -20.249 1.00 85.56 100 THR A C 1
ATOM 785 O O . THR A 1 100 ? -12.060 7.424 -21.324 1.00 85.56 100 THR A O 1
ATOM 788 N N . MET A 1 101 ? -11.960 7.282 -19.090 1.00 73.62 101 MET A N 1
ATOM 789 C CA . MET A 1 101 ? -13.082 6.374 -18.987 1.00 73.62 101 MET A CA 1
ATOM 790 C C . MET A 1 101 ? -14.349 7.225 -18.952 1.00 73.62 101 MET A C 1
ATOM 792 O O . MET A 1 101 ? -14.422 8.165 -18.155 1.00 73.62 101 MET A O 1
ATOM 796 N N . PRO A 1 102 ? -15.364 6.913 -19.779 1.00 63.28 102 PRO A N 1
ATOM 797 C CA . PRO A 1 102 ? -16.664 7.527 -19.595 1.00 63.28 102 PRO A CA 1
ATOM 798 C C . PRO A 1 102 ? -17.133 7.215 -18.168 1.00 63.28 102 PRO A C 1
ATOM 800 O O . PRO A 1 102 ? -16.826 6.129 -17.656 1.00 63.28 102 PRO A O 1
ATOM 803 N N . PRO A 1 103 ? -17.877 8.119 -17.519 1.00 56.28 103 PRO A N 1
ATOM 804 C CA . PRO A 1 103 ? -18.372 7.927 -16.163 1.00 56.28 103 PRO A CA 1
ATOM 805 C C . PRO A 1 103 ? -19.464 6.839 -16.121 1.00 56.28 103 PRO A C 1
ATOM 807 O O . PRO A 1 103 ? -20.628 7.093 -15.838 1.00 56.28 103 PRO A O 1
ATOM 810 N N . ARG A 1 104 ? -19.107 5.578 -16.392 1.00 50.06 104 ARG A N 1
ATOM 811 C CA . ARG A 1 104 ? -20.013 4.421 -16.314 1.00 50.06 104 ARG A CA 1
ATOM 812 C C . ARG A 1 104 ? -20.504 4.160 -14.888 1.00 50.06 104 ARG A C 1
ATOM 814 O O . ARG A 1 104 ? -21.519 3.501 -14.725 1.00 50.06 104 ARG A O 1
ATOM 821 N N . TYR A 1 105 ? -19.822 4.707 -13.882 1.00 47.19 105 TYR A N 1
ATOM 822 C CA . TYR A 1 105 ? -20.202 4.604 -12.471 1.00 47.19 105 TYR A CA 1
ATOM 823 C C . TYR A 1 105 ? -20.994 5.808 -11.935 1.00 47.19 105 TYR A C 1
ATOM 825 O O . TYR A 1 105 ? -21.370 5.788 -10.769 1.00 47.19 105 TYR A O 1
ATOM 833 N N . LEU A 1 106 ? -21.274 6.833 -12.753 1.00 45.88 106 LEU A N 1
ATOM 834 C CA . LEU A 1 106 ? -22.104 7.977 -12.332 1.00 45.88 106 LEU A CA 1
ATOM 835 C C . LEU A 1 106 ? -23.507 7.975 -12.943 1.00 45.88 106 LEU A C 1
ATOM 837 O O . LEU A 1 106 ? -24.378 8.709 -12.488 1.00 45.88 106 LEU A O 1
ATOM 841 N N . HIS A 1 107 ? -23.749 7.107 -13.925 1.00 42.41 107 HIS A N 1
ATOM 842 C CA . HIS A 1 107 ? -25.080 6.816 -14.446 1.00 42.41 107 HIS A CA 1
ATOM 843 C C . HIS A 1 107 ? -25.648 5.551 -13.797 1.00 42.41 107 HIS A C 1
ATOM 845 O O . HIS A 1 107 ? -25.959 4.578 -14.477 1.00 42.41 107 HIS A O 1
ATOM 851 N N . ASN A 1 108 ? -25.805 5.557 -12.472 1.00 42.25 108 ASN A N 1
ATOM 852 C CA . ASN A 1 108 ? -26.972 4.880 -11.925 1.00 42.25 108 ASN A CA 1
ATOM 853 C C . ASN A 1 108 ? -28.102 5.906 -12.026 1.00 42.25 108 ASN A C 1
ATOM 855 O O . ASN A 1 108 ? -27.973 6.997 -11.471 1.00 42.25 108 ASN A O 1
ATOM 859 N N . SER A 1 109 ? -29.166 5.611 -12.771 1.00 47.66 109 SER A N 1
ATOM 860 C CA . SER A 1 109 ? -30.279 6.550 -12.991 1.00 47.66 109 SER A CA 1
ATOM 861 C C . SER A 1 109 ? -30.944 7.022 -11.692 1.00 47.66 109 SER A C 1
ATOM 863 O O . SER A 1 109 ? -31.630 8.039 -11.703 1.00 47.66 109 SER A O 1
ATOM 865 N N . ASP A 1 110 ? -30.677 6.337 -10.576 1.00 52.75 110 ASP A N 1
ATOM 866 C CA . ASP A 1 110 ? -31.215 6.658 -9.254 1.00 52.75 110 ASP A CA 1
ATOM 867 C C . ASP A 1 110 ? -30.258 7.499 -8.380 1.00 52.75 110 ASP A C 1
ATOM 869 O O . ASP A 1 110 ? -30.683 8.096 -7.392 1.00 52.75 110 ASP A O 1
ATOM 873 N N . HIS A 1 111 ? -28.975 7.612 -8.752 1.00 47.44 111 HIS A N 1
ATOM 874 C CA . HIS A 1 111 ? -27.971 8.440 -8.070 1.00 47.44 111 HIS A CA 1
ATOM 875 C C . HIS A 1 111 ? -27.032 9.092 -9.092 1.00 47.44 111 HIS A C 1
ATOM 877 O O . HIS A 1 111 ? -25.880 8.691 -9.260 1.00 47.44 111 HIS A O 1
ATOM 883 N N . ALA A 1 112 ? -27.543 10.109 -9.785 1.00 41.81 112 ALA A N 1
ATOM 884 C CA . ALA A 1 112 ? -26.745 10.936 -10.676 1.00 41.81 112 ALA A CA 1
ATOM 885 C C . ALA A 1 112 ? -25.772 11.801 -9.858 1.00 41.81 112 ALA A C 1
ATOM 887 O O . ALA A 1 112 ? -26.168 12.797 -9.251 1.00 41.81 112 ALA A O 1
ATOM 888 N N . PHE A 1 113 ? -24.488 11.444 -9.859 1.00 43.00 113 PHE A N 1
ATOM 889 C CA . PHE A 1 113 ? -23.447 12.436 -9.605 1.00 43.00 113 PHE A CA 1
ATOM 890 C C . PHE A 1 113 ? -23.213 13.173 -10.922 1.00 43.00 113 PHE A C 1
ATOM 892 O O . PHE A 1 113 ? -22.564 12.664 -11.833 1.00 43.00 113 PHE A O 1
ATOM 899 N N . ASP A 1 114 ? -23.814 14.352 -11.028 1.00 45.81 114 ASP A N 1
ATOM 900 C CA . ASP A 1 114 ? -23.590 15.293 -12.120 1.00 45.81 114 ASP A CA 1
ATOM 901 C C . ASP A 1 114 ? -22.123 15.763 -12.090 1.00 45.81 114 ASP A C 1
ATOM 903 O O . ASP A 1 114 ? -21.687 16.379 -11.116 1.00 45.81 114 ASP A O 1
ATOM 907 N N . VAL A 1 115 ? -21.350 15.421 -13.124 1.00 45.97 115 VAL A N 1
ATOM 908 C CA . VAL A 1 115 ? -19.942 15.837 -13.292 1.00 45.97 115 VAL A CA 1
ATOM 909 C C . VAL A 1 115 ? -19.792 17.214 -13.925 1.00 45.97 115 VAL A C 1
ATOM 911 O O . VAL A 1 115 ? -18.686 17.752 -13.906 1.00 45.97 115 VAL A O 1
ATOM 914 N N . ASP A 1 116 ? -20.877 17.821 -14.413 1.00 43.00 116 ASP A N 1
ATOM 915 C CA . ASP A 1 116 ? -20.852 19.199 -14.917 1.00 43.00 116 ASP A CA 1
ATOM 916 C C . ASP A 1 116 ? -20.837 20.223 -13.769 1.00 43.00 116 ASP A C 1
ATOM 918 O O . ASP A 1 116 ? -20.610 21.419 -13.974 1.00 43.00 116 ASP A O 1
ATOM 922 N N . LYS A 1 117 ? -21.029 19.762 -12.527 1.00 45.09 117 LYS A N 1
ATOM 923 C CA . LYS A 1 117 ? -20.889 20.560 -11.310 1.00 45.09 117 LYS A CA 1
ATOM 924 C C . LYS A 1 117 ? -19.813 19.941 -10.437 1.00 45.09 117 LYS A C 1
ATOM 926 O O . LYS A 1 117 ? -19.881 18.768 -10.090 1.00 45.09 117 LYS A O 1
ATOM 931 N N . ALA A 1 118 ? -18.831 20.744 -10.031 1.00 38.84 118 ALA A N 1
ATOM 932 C CA . ALA A 1 118 ? -17.880 20.335 -9.008 1.00 38.84 118 ALA A CA 1
ATOM 933 C C . ALA A 1 118 ? -18.648 19.814 -7.777 1.00 38.84 118 ALA A C 1
ATOM 935 O O . ALA A 1 118 ? -19.316 20.575 -7.081 1.00 38.84 118 ALA A O 1
ATOM 936 N N . THR A 1 119 ? -18.548 18.515 -7.495 1.00 45.00 119 THR A N 1
ATOM 937 C CA . THR A 1 119 ? -19.181 17.840 -6.349 1.00 45.00 119 THR A CA 1
ATOM 938 C C . THR A 1 119 ? -18.437 18.070 -5.037 1.00 45.00 119 THR A C 1
ATOM 940 O O . THR A 1 119 ? -18.630 17.332 -4.068 1.00 45.00 119 THR A O 1
ATOM 943 N N . ILE A 1 120 ? -17.701 19.182 -4.921 1.00 46.59 120 ILE A N 1
ATOM 944 C CA . ILE A 1 120 ? -17.634 19.845 -3.620 1.00 46.59 120 ILE A CA 1
ATOM 945 C C . ILE A 1 120 ? -19.031 20.425 -3.391 1.00 46.59 120 ILE A C 1
ATOM 947 O O . ILE A 1 120 ? -19.281 21.617 -3.554 1.00 46.59 120 ILE A O 1
ATOM 951 N N . ALA A 1 121 ? -19.967 19.548 -3.023 1.00 41.09 121 ALA A N 1
ATOM 952 C CA . ALA A 1 121 ? -21.134 19.949 -2.281 1.00 41.09 121 ALA A CA 1
ATOM 953 C C . ALA A 1 121 ? -20.575 20.594 -1.013 1.00 41.09 121 ALA A C 1
ATOM 955 O O . ALA A 1 121 ? -20.216 19.912 -0.053 1.00 41.09 121 ALA A O 1
ATOM 956 N N . GLY A 1 122 ? -20.423 21.921 -1.033 1.00 42.50 122 GLY A N 1
ATOM 957 C CA . GLY A 1 122 ? -20.353 22.679 0.199 1.00 42.50 122 GLY A CA 1
ATOM 958 C C . GLY A 1 122 ? -21.569 22.225 0.980 1.00 42.50 122 GLY A C 1
ATOM 959 O O . GLY A 1 122 ? -22.681 22.398 0.485 1.00 42.50 122 GLY A O 1
ATOM 960 N N . TYR A 1 123 ? -21.347 21.520 2.092 1.00 45.91 123 TYR A N 1
ATOM 961 C CA . TYR A 1 123 ? -22.409 20.973 2.923 1.00 45.91 123 TYR A CA 1
ATOM 962 C C . TYR A 1 123 ? -23.428 22.090 3.159 1.00 45.91 123 TYR A C 1
ATOM 964 O O . TYR A 1 123 ? -23.191 23.021 3.930 1.00 45.91 123 TYR A O 1
ATOM 972 N N . GLY A 1 124 ? -24.537 22.021 2.420 1.00 47.91 124 GLY A N 1
ATOM 973 C CA . GLY A 1 124 ? -25.629 22.986 2.407 1.00 47.91 124 GLY A CA 1
ATOM 974 C C . GLY A 1 124 ? -26.524 22.769 3.612 1.00 47.91 124 GLY A C 1
ATOM 975 O O . GLY A 1 124 ? -27.718 22.560 3.473 1.00 47.91 124 GLY A O 1
ATOM 976 N N . ALA A 1 125 ? -25.894 22.720 4.777 1.00 49.03 125 ALA A N 1
ATOM 977 C CA . ALA A 1 125 ? -26.440 22.861 6.108 1.00 49.03 125 ALA A CA 1
ATOM 978 C C . ALA A 1 125 ? -25.212 22.850 7.021 1.00 49.03 125 ALA A C 1
ATOM 980 O O . ALA A 1 125 ? -24.607 21.801 7.241 1.00 49.03 125 ALA A O 1
ATOM 981 N N . LYS A 1 126 ? -24.824 24.008 7.564 1.00 47.59 126 LYS A N 1
ATOM 982 C CA . LYS A 1 126 ? -24.168 23.990 8.874 1.00 47.59 126 LYS A CA 1
ATOM 983 C C . LYS A 1 126 ? -25.200 23.348 9.803 1.00 47.59 126 LYS A C 1
ATOM 985 O O . LYS A 1 126 ? -26.271 23.937 9.939 1.00 47.59 126 LYS A O 1
ATOM 990 N N . PRO A 1 127 ? -24.945 22.181 10.413 1.00 53.88 127 PRO A N 1
ATOM 991 C CA . PRO A 1 127 ? -25.771 21.766 11.532 1.00 53.88 127 PRO A CA 1
ATOM 992 C C . PRO A 1 127 ? -25.664 22.896 12.561 1.00 53.88 127 PRO A C 1
ATOM 994 O O . PRO A 1 127 ? -24.553 23.267 12.955 1.00 53.88 127 PRO A O 1
ATOM 997 N N . GLU A 1 128 ? -26.779 23.529 12.918 1.00 57.94 128 GLU A N 1
ATOM 998 C CA . GLU A 1 128 ? -26.784 24.416 14.076 1.00 57.94 128 GLU A CA 1
ATOM 999 C C . GLU A 1 128 ? -26.481 23.549 15.304 1.00 57.94 128 GLU A C 1
ATOM 1001 O O . GLU A 1 128 ? -27.262 22.677 15.676 1.00 57.94 128 GLU A O 1
ATOM 1006 N N . GLY A 1 129 ? -25.295 23.743 15.887 1.00 63.84 129 GLY A N 1
ATOM 1007 C CA . GLY A 1 129 ? -24.778 22.907 16.970 1.00 63.84 129 GLY A CA 1
ATOM 1008 C C . GLY A 1 129 ? -24.123 21.612 16.475 1.00 63.84 129 GLY A C 1
ATOM 1009 O O . GLY A 1 129 ? -24.554 20.981 15.517 1.00 63.84 129 GLY A O 1
ATOM 1010 N N . SER A 1 130 ? -23.030 21.215 17.124 1.00 59.94 130 SER A N 1
ATOM 1011 C CA . SER A 1 130 ? -22.276 20.007 16.774 1.00 59.94 130 SER A CA 1
ATOM 1012 C C . SER A 1 130 ? -23.006 18.751 17.278 1.00 59.94 130 SER A C 1
ATOM 1014 O O . SER A 1 130 ? -23.084 18.579 18.493 1.00 59.94 130 SER A O 1
ATOM 1016 N N . PRO A 1 131 ? -23.479 17.820 16.422 1.00 74.44 131 PRO A N 1
ATOM 1017 C CA . PRO A 1 131 ? -23.946 16.513 16.884 1.00 74.44 131 PRO A CA 1
ATOM 1018 C C . PRO A 1 131 ? -22.781 15.525 17.103 1.00 74.44 131 PRO A C 1
ATOM 1020 O O . PRO A 1 131 ? -22.999 14.315 17.172 1.00 74.44 131 PRO A O 1
ATOM 1023 N N . ILE A 1 132 ? -21.529 16.001 17.180 1.00 79.56 132 ILE A N 1
ATOM 1024 C CA . ILE A 1 132 ? -20.370 15.151 17.479 1.00 79.56 132 ILE A CA 1
ATOM 1025 C C . ILE A 1 132 ? -20.447 14.750 18.955 1.00 79.56 132 ILE A C 1
ATOM 1027 O O . ILE A 1 132 ? -20.108 15.542 19.831 1.00 79.56 132 ILE A O 1
ATOM 1031 N N . ARG A 1 133 ? -20.885 13.513 19.220 1.00 87.31 133 ARG A N 1
ATOM 1032 C CA . ARG A 1 133 ? -20.919 12.937 20.577 1.00 87.31 133 ARG A CA 1
ATOM 1033 C C . ARG A 1 133 ? -19.520 12.773 21.158 1.00 87.31 133 ARG A C 1
ATOM 1035 O O . ARG A 1 133 ? -19.305 13.056 22.329 1.00 87.31 133 ARG A O 1
ATOM 1042 N N . TRP A 1 134 ? -18.583 12.332 20.327 1.00 94.38 134 TRP A N 1
ATOM 1043 C CA . TRP A 1 134 ? -17.176 12.186 20.673 1.00 94.38 134 TRP A CA 1
ATOM 1044 C C . TRP A 1 134 ? -16.322 12.118 19.406 1.00 94.38 134 TRP A C 1
ATOM 1046 O O . TRP A 1 134 ? -16.823 11.925 18.296 1.00 94.38 134 TRP A O 1
ATOM 1056 N N . ARG A 1 135 ? -15.012 12.294 19.584 1.00 92.06 135 ARG A N 1
ATOM 1057 C CA . ARG A 1 135 ? -13.996 12.127 18.544 1.00 92.06 135 ARG A CA 1
ATOM 1058 C C . ARG A 1 135 ? -12.820 11.356 19.132 1.00 92.06 135 ARG A C 1
ATOM 1060 O O . ARG A 1 135 ? -12.407 11.644 20.249 1.00 92.06 135 ARG A O 1
ATOM 1067 N N . HIS A 1 136 ? -12.279 10.428 18.354 1.00 92.31 136 HIS A N 1
ATOM 1068 C CA . HIS A 1 136 ? -11.079 9.677 18.694 1.00 92.31 136 HIS A CA 1
ATOM 1069 C C . HIS A 1 136 ? -10.072 9.790 17.547 1.00 92.31 136 HIS A C 1
ATOM 1071 O O . HIS A 1 136 ? -10.454 9.662 16.383 1.00 92.31 136 HIS A O 1
ATOM 1077 N N . GLN A 1 137 ? -8.808 10.058 17.869 1.00 92.38 137 GLN A N 1
ATOM 1078 C CA . GLN A 1 137 ? -7.715 10.071 16.901 1.00 92.38 137 GLN A CA 1
ATOM 1079 C C . GLN A 1 137 ? -7.015 8.718 16.961 1.00 92.38 137 GLN A C 1
ATOM 1081 O O . GLN A 1 137 ? -6.430 8.394 17.987 1.00 92.38 137 GLN A O 1
ATOM 1086 N N . LEU A 1 138 ? -7.077 7.951 15.871 1.00 91.38 138 LEU A N 1
ATOM 1087 C CA . LEU A 1 138 ? -6.406 6.654 15.797 1.00 91.38 138 LEU A CA 1
ATOM 1088 C C . LEU A 1 138 ? -4.883 6.816 15.863 1.00 91.38 138 LEU A C 1
ATOM 1090 O O . LEU A 1 138 ? -4.335 7.833 15.421 1.00 91.38 138 LEU A O 1
ATOM 1094 N N . ALA A 1 139 ? -4.209 5.774 16.344 1.00 87.69 139 ALA A N 1
ATOM 1095 C CA . ALA A 1 139 ? -2.750 5.698 16.432 1.00 87.69 139 ALA A CA 1
ATOM 1096 C C . ALA A 1 139 ? -2.038 5.710 15.063 1.00 87.69 139 ALA A C 1
ATOM 1098 O O . ALA A 1 139 ? -0.825 5.913 14.994 1.00 87.69 139 ALA A O 1
ATOM 1099 N N . GLY A 1 140 ? -2.779 5.480 13.980 1.00 86.75 140 GLY A N 1
ATOM 1100 C CA . GLY A 1 140 ? -2.292 5.477 12.607 1.00 86.75 140 GLY A CA 1
ATOM 1101 C C . GLY A 1 140 ? -3.352 5.979 11.629 1.00 86.75 140 GLY A C 1
ATOM 1102 O O . GLY A 1 140 ? -4.468 6.334 12.018 1.00 86.75 140 GLY A O 1
ATOM 1103 N N . ALA A 1 141 ? -3.024 5.996 10.340 1.00 83.69 141 ALA A N 1
ATOM 1104 C CA . ALA A 1 141 ? -3.988 6.359 9.316 1.00 83.69 141 ALA A CA 1
ATOM 1105 C C . ALA A 1 141 ? -5.085 5.293 9.222 1.00 83.69 141 ALA A C 1
ATOM 1107 O O . ALA A 1 141 ? -4.841 4.138 8.850 1.00 83.69 141 ALA A O 1
ATOM 1108 N N . GLY A 1 142 ? -6.316 5.698 9.539 1.00 77.62 142 GLY A N 1
ATOM 1109 C CA . GLY A 1 142 ? -7.508 4.944 9.178 1.00 77.62 142 GLY A CA 1
ATOM 1110 C C . GLY A 1 142 ? -7.623 4.922 7.657 1.00 77.62 142 GLY A C 1
ATOM 1111 O O . GLY A 1 142 ? -7.889 5.947 7.031 1.00 77.62 142 GLY A O 1
ATOM 1112 N N . HIS A 1 143 ? -7.381 3.764 7.046 1.00 69.12 143 HIS A N 1
ATOM 1113 C CA . HIS A 1 143 ? -7.630 3.579 5.614 1.00 69.12 143 HIS A CA 1
ATOM 1114 C C . HIS A 1 143 ? -9.142 3.580 5.344 1.00 69.12 143 HIS A C 1
ATOM 1116 O O . HIS A 1 143 ? -9.943 3.546 6.274 1.00 69.12 143 HIS A O 1
ATOM 1122 N N . ARG A 1 144 ? -9.571 3.546 4.072 1.00 67.38 144 ARG A N 1
ATOM 1123 C CA . ARG A 1 144 ? -10.998 3.414 3.675 1.00 67.38 144 ARG A CA 1
ATOM 1124 C C . ARG A 1 144 ? -11.673 2.103 4.153 1.00 67.38 144 ARG A C 1
ATOM 1126 O O . ARG A 1 144 ? -12.738 1.737 3.660 1.00 67.38 144 ARG A O 1
ATOM 1133 N N . ALA A 1 145 ? -11.042 1.368 5.066 1.00 71.31 145 ALA A N 1
ATOM 1134 C CA . ALA A 1 145 ? -11.565 0.175 5.698 1.00 71.31 145 ALA A CA 1
ATOM 1135 C C . ALA A 1 145 ? -12.776 0.527 6.569 1.00 71.31 145 ALA A C 1
ATOM 1137 O O . ALA A 1 145 ? -12.794 1.537 7.270 1.00 71.31 145 ALA A O 1
ATOM 1138 N N . GLY A 1 146 ? -13.802 -0.321 6.535 1.00 82.56 146 GLY A N 1
ATOM 1139 C CA . GLY A 1 146 ? -14.938 -0.155 7.431 1.00 82.56 146 GLY A CA 1
ATOM 1140 C C . GLY A 1 146 ? -14.537 -0.363 8.894 1.00 82.56 146 GLY A C 1
ATOM 1141 O O . GLY A 1 146 ? -13.682 -1.193 9.193 1.00 82.56 146 GLY A O 1
ATOM 1142 N N . LEU A 1 147 ? -15.217 0.339 9.797 1.00 92.88 147 LEU A N 1
ATOM 1143 C CA . LEU A 1 147 ? -15.209 0.039 11.228 1.00 92.88 147 LEU A CA 1
ATOM 1144 C C . LEU A 1 147 ? -16.159 -1.129 11.525 1.00 92.88 147 LEU A C 1
ATOM 1146 O O . LEU A 1 147 ? -17.085 -1.390 10.747 1.00 92.88 147 LEU A O 1
ATOM 1150 N N . THR A 1 148 ? -15.965 -1.787 12.664 1.00 95.75 148 THR A N 1
ATOM 1151 C CA . THR A 1 148 ? -16.928 -2.761 13.199 1.00 95.75 148 THR A CA 1
ATOM 1152 C C . THR A 1 148 ? -17.522 -2.248 14.490 1.00 95.75 148 THR A C 1
ATOM 1154 O O . THR A 1 148 ? -16.779 -1.913 15.398 1.00 95.75 148 THR A O 1
ATOM 1157 N N . LEU A 1 149 ? -18.851 -2.219 14.578 1.00 96.44 149 LEU A N 1
ATOM 1158 C CA . LEU A 1 149 ? -19.587 -1.982 15.816 1.00 96.44 149 LEU A CA 1
ATOM 1159 C C . LEU A 1 149 ? -20.176 -3.314 16.284 1.00 96.44 149 LEU A C 1
ATOM 1161 O O . LEU A 1 149 ? -21.009 -3.890 15.586 1.00 96.44 149 LEU A O 1
ATOM 1165 N N . ALA A 1 150 ? -19.749 -3.796 17.446 1.00 94.75 150 ALA A N 1
ATOM 1166 C CA . ALA A 1 150 ? -20.257 -5.026 18.043 1.00 94.75 150 ALA A CA 1
ATOM 1167 C C . ALA A 1 150 ? -20.249 -4.907 19.569 1.00 94.75 150 ALA A C 1
ATOM 1169 O O . ALA A 1 150 ? -19.244 -4.509 20.147 1.00 94.75 150 ALA A O 1
ATOM 1170 N N . ASP A 1 151 ? -21.367 -5.246 20.214 1.00 94.25 151 ASP A N 1
ATOM 1171 C CA . ASP A 1 151 ? -21.506 -5.269 21.679 1.00 94.25 151 ASP A CA 1
ATOM 1172 C C . ASP A 1 151 ? -21.074 -3.962 22.373 1.00 94.25 151 ASP A C 1
ATOM 1174 O O . ASP A 1 151 ? -20.443 -3.975 23.425 1.00 94.25 151 ASP A O 1
ATOM 1178 N N . GLY A 1 152 ? -21.382 -2.812 21.760 1.00 95.62 152 GLY A N 1
ATOM 1179 C CA . GLY A 1 152 ? -21.004 -1.499 22.295 1.00 95.62 152 GLY A CA 1
ATOM 1180 C C . GLY A 1 152 ? -19.528 -1.131 22.106 1.00 95.62 152 GLY A C 1
ATOM 1181 O O . GLY A 1 152 ? -19.099 -0.099 22.613 1.00 95.62 152 GLY A O 1
ATOM 1182 N N . VAL A 1 153 ? -18.765 -1.923 21.349 1.00 97.50 153 VAL A N 1
ATOM 1183 C CA . VAL A 1 153 ? -17.359 -1.672 21.018 1.00 97.50 153 VAL A CA 1
ATOM 1184 C C . VAL A 1 153 ? -17.215 -1.356 19.533 1.00 97.50 153 VAL A C 1
ATOM 1186 O O . VAL A 1 153 ? -17.755 -2.063 18.680 1.00 97.50 153 VAL A O 1
ATOM 1189 N N . ILE A 1 154 ? -16.466 -0.303 19.218 1.00 97.75 154 ILE A N 1
ATOM 1190 C CA . ILE A 1 154 ? -16.010 0.018 17.867 1.00 97.75 154 ILE A CA 1
ATOM 1191 C C . ILE A 1 154 ? -14.595 -0.518 17.683 1.00 97.75 154 ILE A C 1
ATOM 1193 O O . ILE A 1 154 ? -13.715 -0.198 18.468 1.00 97.75 154 ILE A O 1
ATOM 1197 N N . LEU A 1 155 ? -14.367 -1.290 16.627 1.00 97.81 155 LEU A N 1
ATOM 1198 C CA . LEU A 1 155 ? -13.059 -1.803 16.236 1.00 97.81 155 LEU A CA 1
ATOM 1199 C C . LEU A 1 155 ? -12.587 -1.089 14.972 1.00 97.81 155 LEU A C 1
ATOM 1201 O O . LEU A 1 155 ? -13.291 -1.085 13.954 1.00 97.81 155 LEU A O 1
ATOM 1205 N N . ALA A 1 156 ? -11.389 -0.517 15.037 1.00 95.94 156 ALA A N 1
ATOM 1206 C CA . ALA A 1 156 ? -10.775 0.247 13.961 1.00 95.94 156 ALA A CA 1
ATOM 1207 C C . ALA A 1 156 ? -9.390 -0.311 13.627 1.00 95.94 156 ALA A C 1
ATOM 1209 O O . ALA A 1 156 ? -8.529 -0.381 14.498 1.00 95.94 156 ALA A O 1
ATOM 1210 N N . GLY A 1 157 ? -9.177 -0.699 12.368 1.00 94.88 157 GLY A N 1
ATOM 1211 C CA . GLY A 1 157 ? -7.852 -1.038 11.845 1.00 94.88 157 GLY A CA 1
ATOM 1212 C C . GLY A 1 157 ? -7.144 0.200 11.294 1.00 94.88 157 GLY A C 1
ATOM 1213 O O . GLY A 1 157 ? -7.787 1.065 10.694 1.00 94.88 157 GLY A O 1
ATOM 1214 N N . SER A 1 158 ? -5.829 0.286 11.478 1.00 93.62 158 SER A N 1
ATOM 1215 C CA . SER A 1 158 ? -5.018 1.391 10.966 1.00 93.62 158 SER A CA 1
ATOM 1216 C C . SER A 1 158 ? -3.681 0.927 10.375 1.00 93.62 158 SER A C 1
ATOM 1218 O O . SER A 1 158 ? -3.217 -0.199 10.601 1.00 93.62 158 SER A O 1
ATOM 1220 N N . GLN A 1 159 ? -3.059 1.812 9.593 1.00 91.06 159 GLN A N 1
ATOM 1221 C CA . GLN A 1 159 ? -1.656 1.726 9.193 1.00 91.06 159 GLN A CA 1
ATOM 1222 C C . GLN A 1 159 ? -0.836 2.696 10.046 1.00 91.06 159 GLN A C 1
ATOM 1224 O O . GLN A 1 159 ? -1.168 3.876 10.125 1.00 91.06 159 GLN A O 1
ATOM 1229 N N . ILE A 1 160 ? 0.262 2.226 10.635 1.00 85.88 160 ILE A N 1
ATOM 1230 C CA . ILE A 1 160 ? 1.247 3.124 11.239 1.00 85.88 160 ILE A CA 1
ATOM 1231 C C . ILE A 1 160 ? 2.064 3.718 10.094 1.00 85.88 160 ILE A C 1
ATOM 1233 O O . ILE A 1 160 ? 2.749 2.990 9.376 1.00 85.88 160 ILE A O 1
ATOM 1237 N N . GLU A 1 161 ? 1.961 5.030 9.911 1.00 75.31 161 GLU A N 1
ATOM 1238 C CA . GLU A 1 161 ? 2.712 5.745 8.879 1.00 75.31 161 GLU A CA 1
ATOM 1239 C C . GLU A 1 161 ? 4.226 5.570 9.081 1.00 75.31 161 GLU A C 1
ATOM 1241 O O . GLU A 1 161 ? 4.706 5.334 10.194 1.00 75.31 161 GLU A O 1
ATOM 1246 N N . ASP A 1 162 ? 4.970 5.592 7.975 1.00 77.12 162 ASP A N 1
ATOM 1247 C CA . ASP A 1 162 ? 6.426 5.382 7.912 1.00 77.12 162 ASP A CA 1
ATOM 1248 C C . ASP A 1 162 ? 6.933 4.012 8.395 1.00 77.12 162 ASP A C 1
ATOM 1250 O O . ASP A 1 162 ? 8.142 3.768 8.447 1.00 77.12 162 ASP A O 1
ATOM 1254 N N . LYS A 1 163 ? 6.036 3.078 8.737 1.00 76.94 163 LYS A N 1
ATOM 1255 C CA . LYS A 1 163 ? 6.401 1.723 9.156 1.00 76.94 163 LYS A CA 1
ATOM 1256 C C . LYS A 1 163 ? 5.564 0.679 8.430 1.00 76.94 163 LYS A C 1
ATOM 1258 O O . LYS A 1 163 ? 4.390 0.888 8.134 1.00 76.94 163 LYS A O 1
ATOM 1263 N N . PRO A 1 164 ? 6.127 -0.504 8.157 1.00 77.56 164 PRO A N 1
ATOM 1264 C CA . PRO A 1 164 ? 5.348 -1.642 7.701 1.00 77.56 164 PRO A CA 1
ATOM 1265 C C . PRO A 1 164 ? 4.600 -2.270 8.878 1.00 77.56 164 PRO A C 1
ATOM 1267 O O . PRO A 1 164 ? 4.800 -3.433 9.158 1.00 77.56 164 PRO A O 1
ATOM 1270 N N . ALA A 1 165 ? 3.795 -1.493 9.597 1.00 88.75 165 ALA A N 1
ATOM 1271 C CA . ALA A 1 165 ? 3.103 -1.925 10.803 1.00 88.75 165 ALA A CA 1
ATOM 1272 C C . ALA A 1 165 ? 1.680 -1.361 10.826 1.00 88.75 165 ALA A C 1
ATOM 1274 O O . ALA A 1 165 ? 1.347 -0.423 10.096 1.00 88.75 165 ALA A O 1
ATOM 1275 N N . GLY A 1 166 ? 0.834 -1.933 11.674 1.00 92.50 166 GLY A N 1
ATOM 1276 C CA . GLY A 1 166 ? -0.535 -1.474 11.863 1.00 92.50 166 GLY A CA 1
ATOM 1277 C C . GLY A 1 166 ? -0.962 -1.510 13.321 1.00 92.50 166 GLY A C 1
ATOM 1278 O O . GLY A 1 166 ? -0.206 -1.898 14.220 1.00 92.50 166 GLY A O 1
ATOM 1279 N N . SER A 1 167 ? -2.200 -1.091 13.548 1.00 94.81 167 SER A N 1
ATOM 1280 C CA . SER A 1 167 ? -2.867 -1.279 14.829 1.00 94.81 167 SER A CA 1
ATOM 1281 C C . SER A 1 167 ? -4.333 -1.638 14.645 1.00 94.81 167 SER A C 1
ATOM 1283 O O . SER A 1 167 ? -4.938 -1.372 13.604 1.00 94.81 167 SER A O 1
ATOM 1285 N N . VAL A 1 168 ? -4.897 -2.226 15.693 1.00 96.88 168 VAL A N 1
ATOM 1286 C CA . VAL A 1 168 ? -6.334 -2.378 15.891 1.00 96.88 168 VAL A CA 1
ATOM 1287 C C . VAL A 1 168 ? -6.674 -1.718 17.216 1.00 96.88 168 VAL A C 1
ATOM 1289 O O . VAL A 1 168 ? -6.080 -2.054 18.239 1.00 96.88 168 VAL A O 1
ATOM 1292 N N . GLU A 1 169 ? -7.609 -0.781 17.204 1.00 97.62 169 GLU A N 1
ATOM 1293 C CA . GLU A 1 169 ? -8.075 -0.088 18.404 1.00 97.62 169 GLU A CA 1
ATOM 1294 C C . GLU A 1 169 ? -9.530 -0.453 18.672 1.00 97.62 169 GLU A C 1
ATOM 1296 O O . GLU A 1 169 ? -10.361 -0.431 17.759 1.00 97.62 169 GLU A O 1
ATOM 1301 N N . ALA A 1 170 ? -9.826 -0.799 19.924 1.00 98.12 170 ALA A N 1
ATOM 1302 C CA . ALA A 1 170 ? -11.182 -0.949 20.421 1.00 98.12 170 ALA A CA 1
ATOM 1303 C C . ALA A 1 170 ? -11.581 0.287 21.206 1.00 98.12 170 ALA A C 1
ATOM 1305 O O . ALA A 1 170 ? -10.894 0.682 22.146 1.00 98.12 170 ALA A O 1
ATOM 1306 N N . LEU A 1 171 ? -12.714 0.867 20.840 1.00 98.31 171 LEU A N 1
ATOM 1307 C CA . LEU A 1 171 ? -13.263 2.064 21.447 1.00 98.31 171 LEU A CA 1
ATOM 1308 C C . LEU A 1 171 ? -14.635 1.752 22.033 1.00 98.31 171 LEU A C 1
ATOM 1310 O O . LEU A 1 171 ? -15.424 1.029 21.428 1.00 98.31 171 LEU A O 1
ATOM 1314 N N . ASP A 1 172 ? -14.955 2.341 23.173 1.00 98.12 172 ASP A N 1
ATOM 1315 C CA . ASP A 1 172 ? -16.322 2.374 23.673 1.00 98.12 172 ASP A CA 1
ATOM 1316 C C . ASP A 1 172 ? -17.193 3.183 22.697 1.00 98.12 172 ASP A C 1
ATOM 1318 O O . ASP A 1 172 ? -16.911 4.345 22.400 1.00 98.12 172 ASP A O 1
ATOM 1322 N N . ALA A 1 173 ? -18.257 2.578 22.171 1.00 96.56 173 ALA A N 1
ATOM 1323 C CA . ALA A 1 173 ? -19.083 3.192 21.133 1.00 96.56 173 ALA A CA 1
ATOM 1324 C C . ALA A 1 173 ? -19.867 4.422 21.625 1.00 96.56 173 ALA A C 1
ATOM 1326 O O . ALA A 1 173 ? -20.278 5.266 20.823 1.00 96.56 173 ALA A O 1
ATOM 1327 N N . THR A 1 174 ? -20.092 4.534 22.935 1.00 96.56 174 THR A N 1
ATOM 1328 C CA . THR A 1 174 ? -20.876 5.617 23.537 1.00 96.56 174 THR A CA 1
ATOM 1329 C C . THR A 1 174 ? -20.017 6.845 23.801 1.00 96.56 174 THR A C 1
ATOM 1331 O O . THR A 1 174 ? -20.487 7.967 23.614 1.00 96.56 174 THR A O 1
ATOM 1334 N N . THR A 1 175 ? -18.769 6.638 24.214 1.00 96.62 175 THR A N 1
ATOM 1335 C CA . THR A 1 175 ? -17.866 7.686 24.711 1.00 96.62 175 THR A CA 1
ATOM 1336 C C . THR A 1 175 ? -16.676 7.961 23.795 1.00 96.62 175 THR A C 1
ATOM 1338 O O . THR A 1 175 ? -16.060 9.018 23.911 1.00 96.62 175 THR A O 1
ATOM 1341 N N . GLY A 1 176 ? -16.327 7.032 22.901 1.00 96.62 176 GLY A N 1
ATOM 1342 C CA . GLY A 1 176 ? -15.100 7.087 22.102 1.00 96.62 176 GLY A CA 1
ATOM 1343 C C . GLY A 1 176 ? -13.828 6.799 22.901 1.00 96.62 176 GLY A C 1
ATOM 1344 O O . GLY A 1 176 ? -12.723 7.006 22.391 1.00 96.62 176 GLY A O 1
ATOM 1345 N N . GLY A 1 177 ? -13.969 6.371 24.159 1.00 97.88 177 GLY A N 1
ATOM 1346 C CA . GLY A 1 177 ? -12.852 6.031 25.030 1.00 97.88 177 GLY A CA 1
ATOM 1347 C C . GLY A 1 177 ? -12.123 4.787 24.534 1.00 97.88 177 GLY A C 1
ATOM 1348 O O . GLY A 1 177 ? -12.757 3.813 24.141 1.00 97.88 177 GLY A O 1
ATOM 1349 N N . LEU A 1 178 ? -10.791 4.816 24.556 1.00 98.12 178 LEU A N 1
ATOM 1350 C CA . LEU A 1 178 ? -9.965 3.665 24.199 1.00 98.12 178 LEU A CA 1
ATOM 1351 C C . LEU A 1 178 ? -10.118 2.558 25.248 1.00 98.12 178 LEU A C 1
ATOM 1353 O O . LEU A 1 178 ? -9.841 2.782 26.424 1.00 98.12 178 LEU A O 1
ATOM 1357 N N . LEU A 1 179 ? -10.530 1.371 24.812 1.00 98.25 179 LEU A N 1
ATOM 1358 C CA . LEU A 1 179 ? -10.608 0.167 25.638 1.00 98.25 179 LEU A CA 1
ATOM 1359 C C . LEU A 1 179 ? -9.294 -0.612 25.580 1.00 98.25 179 LEU A C 1
ATOM 1361 O O . LEU A 1 179 ? -8.762 -1.007 26.614 1.00 98.25 179 LEU A O 1
ATOM 1365 N N . TRP A 1 180 ? -8.763 -0.811 24.373 1.00 98.44 180 TRP A N 1
ATOM 1366 C CA . TRP A 1 180 ? -7.465 -1.441 24.153 1.00 98.44 180 TRP A CA 1
ATOM 1367 C C . TRP A 1 180 ? -6.904 -1.109 22.769 1.00 98.44 180 TRP A C 1
ATOM 1369 O O . TRP A 1 180 ? -7.636 -0.750 21.844 1.00 98.44 180 TRP A O 1
ATOM 1379 N N . THR A 1 181 ? -5.593 -1.303 22.623 1.00 97.38 181 THR A N 1
ATOM 1380 C CA . THR A 1 181 ? -4.873 -1.229 21.348 1.00 97.38 181 THR A CA 1
ATOM 1381 C C . THR A 1 181 ? -4.047 -2.495 21.164 1.00 97.38 181 THR A C 1
ATOM 1383 O O . THR A 1 181 ? -3.265 -2.863 22.037 1.00 97.38 181 THR A O 1
ATOM 1386 N N . ALA A 1 182 ? -4.159 -3.118 19.996 1.00 96.94 182 ALA A N 1
ATOM 1387 C CA . ALA A 1 182 ? -3.311 -4.218 19.566 1.00 96.94 182 ALA A CA 1
ATOM 1388 C C . ALA A 1 182 ? -2.411 -3.751 18.419 1.00 96.94 182 ALA A C 1
ATOM 1390 O O . ALA A 1 182 ? -2.889 -3.150 17.458 1.00 96.94 182 ALA A O 1
ATOM 1391 N N . ARG A 1 183 ? -1.105 -4.023 18.500 1.00 94.94 183 ARG A N 1
ATOM 1392 C CA . ARG A 1 183 ? -0.188 -3.802 17.372 1.00 94.94 183 ARG A CA 1
ATOM 1393 C C . ARG A 1 183 ? -0.202 -5.012 16.450 1.00 94.94 183 ARG A C 1
ATOM 1395 O O . ARG A 1 183 ? -0.151 -6.143 16.929 1.00 94.94 183 ARG A O 1
ATOM 1402 N N . THR A 1 184 ? -0.223 -4.754 15.151 1.00 93.25 184 THR A N 1
ATOM 1403 C CA . THR A 1 184 ? -0.121 -5.772 14.102 1.00 93.25 184 THR A CA 1
ATOM 1404 C C . THR A 1 184 ? 1.209 -5.642 13.368 1.00 93.25 184 THR A C 1
ATOM 1406 O O . THR A 1 184 ? 1.850 -4.585 13.383 1.00 93.25 184 THR A O 1
ATOM 1409 N N . GLU A 1 185 ? 1.644 -6.733 12.748 1.00 91.00 185 GLU A N 1
ATOM 1410 C CA . GLU A 1 185 ? 2.931 -6.831 12.054 1.00 91.00 185 GLU A CA 1
ATOM 1411 C C . GLU A 1 185 ? 2.896 -6.153 10.680 1.00 91.00 185 GLU A C 1
ATOM 1413 O O . GLU A 1 185 ? 3.939 -5.861 10.114 1.00 91.00 185 GLU A O 1
ATOM 1418 N N . SER A 1 186 ? 1.707 -5.853 10.160 1.00 91.69 186 SER A N 1
ATOM 1419 C CA . SER A 1 186 ? 1.475 -5.047 8.969 1.00 91.69 186 SER A CA 1
ATOM 1420 C C . SER A 1 186 ? 0.187 -4.230 9.091 1.00 91.69 186 SER A C 1
ATOM 1422 O O . SER A 1 186 ? -0.599 -4.385 10.026 1.00 91.69 186 SER A O 1
ATOM 1424 N N . ALA A 1 187 ? -0.035 -3.328 8.137 1.00 92.19 187 ALA A N 1
ATOM 1425 C CA . ALA A 1 187 ? -1.217 -2.473 8.106 1.00 92.19 187 ALA A CA 1
ATOM 1426 C C . ALA A 1 187 ? -2.517 -3.297 8.097 1.00 92.19 187 ALA A C 1
ATOM 1428 O O . ALA A 1 187 ? -2.627 -4.276 7.356 1.00 92.19 187 ALA A O 1
ATOM 1429 N N . VAL A 1 188 ? -3.532 -2.849 8.841 1.00 93.44 188 VAL A N 1
ATOM 1430 C CA . VAL A 1 188 ? -4.881 -3.432 8.794 1.00 93.44 188 VAL A CA 1
ATOM 1431 C C . VAL A 1 188 ? -5.761 -2.540 7.930 1.00 93.44 188 VAL A C 1
ATOM 1433 O O . VAL A 1 188 ? -6.292 -1.528 8.377 1.00 93.44 188 VAL A O 1
ATOM 1436 N N . LYS A 1 189 ? -5.886 -2.912 6.653 1.00 90.19 189 LYS A N 1
ATOM 1437 C CA . LYS A 1 189 ? -6.684 -2.176 5.650 1.00 90.19 189 LYS A CA 1
ATOM 1438 C C . LYS A 1 189 ? -8.041 -2.824 5.370 1.00 90.19 189 LYS A C 1
ATOM 1440 O O . LYS A 1 189 ? -8.731 -2.444 4.427 1.00 90.19 189 LYS A O 1
ATOM 1445 N N . THR A 1 190 ? -8.417 -3.813 6.172 1.00 89.06 190 THR A N 1
ATOM 1446 C CA . THR A 1 190 ? -9.691 -4.532 6.091 1.00 89.06 190 THR A CA 1
ATOM 1447 C C . THR A 1 190 ? -10.509 -4.280 7.355 1.00 89.06 190 THR A C 1
ATOM 1449 O O . THR A 1 190 ? -9.967 -3.854 8.373 1.00 89.06 190 THR A O 1
ATOM 1452 N N . ARG A 1 191 ? -11.826 -4.503 7.290 1.00 93.50 191 ARG A N 1
ATOM 1453 C CA . ARG A 1 191 ? -12.719 -4.355 8.448 1.00 93.50 191 ARG A CA 1
ATOM 1454 C C . ARG A 1 191 ? -12.423 -5.474 9.466 1.00 93.50 191 ARG A C 1
ATOM 1456 O O . ARG A 1 191 ? -12.644 -6.631 9.106 1.00 93.50 191 ARG A O 1
ATOM 1463 N N . PRO A 1 192 ? -11.989 -5.177 10.711 1.00 95.62 192 PRO A N 1
ATOM 1464 C CA . PRO A 1 192 ? -11.855 -6.188 11.767 1.00 95.62 192 PRO A CA 1
ATOM 1465 C C . PRO A 1 192 ? -13.196 -6.867 12.054 1.00 95.62 192 PRO A C 1
ATOM 1467 O O . PRO A 1 192 ? -14.208 -6.179 12.079 1.00 95.62 192 PRO A O 1
ATOM 1470 N N . ILE A 1 193 ? -13.254 -8.172 12.315 1.00 96.38 193 ILE A N 1
ATOM 1471 C CA . ILE A 1 193 ? -14.527 -8.871 12.583 1.00 96.38 193 ILE A CA 1
ATOM 1472 C C . ILE A 1 193 ? -14.499 -9.484 13.979 1.00 96.38 193 ILE A C 1
ATOM 1474 O O . ILE A 1 193 ? -13.638 -10.305 14.272 1.00 96.38 193 ILE A O 1
ATOM 1478 N N . LYS A 1 194 ? -15.466 -9.135 14.833 1.00 97.06 194 LYS A N 1
ATOM 1479 C CA . LYS A 1 194 ? -15.652 -9.785 16.138 1.00 97.06 194 LYS A CA 1
ATOM 1480 C C . LYS A 1 194 ? -16.544 -11.019 15.990 1.00 97.06 194 LYS A C 1
ATOM 1482 O O . LYS A 1 194 ? -17.671 -10.907 15.517 1.00 97.06 194 LYS A O 1
ATOM 1487 N N . VAL A 1 195 ? -16.062 -12.174 16.441 1.00 94.62 195 VAL A N 1
ATOM 1488 C CA . VAL A 1 195 ? -16.818 -13.429 16.544 1.00 94.62 195 VAL A CA 1
ATOM 1489 C C . VAL A 1 195 ? -16.620 -13.994 17.949 1.00 94.62 195 VAL A C 1
ATOM 1491 O O . VAL A 1 195 ? -15.532 -14.438 18.315 1.00 94.62 195 VAL A O 1
ATOM 1494 N N . GLY A 1 196 ? -17.675 -13.948 18.766 1.00 94.25 196 GLY A N 1
ATOM 1495 C CA . GLY A 1 196 ? -17.595 -14.336 20.175 1.00 94.25 196 GLY A CA 1
ATOM 1496 C C . GLY A 1 196 ? -16.553 -13.505 20.934 1.00 94.25 196 GLY A C 1
ATOM 1497 O O . GLY A 1 196 ? -16.643 -12.274 20.965 1.00 94.25 196 GLY A O 1
ATOM 1498 N N . GLY A 1 197 ? -15.577 -14.189 21.541 1.00 96.94 197 GLY A N 1
ATOM 1499 C CA . GLY A 1 197 ? -14.464 -13.591 22.288 1.00 96.94 197 GLY A CA 1
ATOM 1500 C C . GLY A 1 197 ? -13.221 -13.258 21.455 1.00 96.94 197 GLY A C 1
ATOM 1501 O O . GLY A 1 197 ? -12.205 -12.890 22.038 1.00 96.94 197 GLY A O 1
ATOM 1502 N N . ILE A 1 198 ? -13.274 -13.393 20.124 1.00 98.19 198 ILE A N 1
ATOM 1503 C CA . ILE A 1 198 ? -12.133 -13.169 19.227 1.00 98.19 198 ILE A CA 1
ATOM 1504 C C . ILE A 1 198 ? -12.450 -12.065 18.215 1.00 98.19 198 ILE A C 1
ATOM 1506 O O . ILE A 1 198 ? -13.540 -12.020 17.650 1.00 98.19 198 ILE A O 1
ATOM 1510 N N . VAL A 1 199 ? -11.481 -11.194 17.954 1.00 98.31 199 VAL A N 1
ATOM 1511 C CA . VAL A 1 199 ? -11.463 -10.249 16.836 1.00 98.31 199 VAL A CA 1
ATOM 1512 C C . VAL A 1 199 ? -10.490 -10.769 15.788 1.00 98.31 199 VAL A C 1
ATOM 1514 O O . VAL A 1 199 ? -9.299 -10.897 16.048 1.00 98.31 199 VAL A O 1
ATOM 1517 N N . VAL A 1 200 ? -11.002 -11.080 14.605 1.00 97.88 200 VAL A N 1
ATOM 1518 C CA . VAL A 1 200 ? -10.223 -11.545 13.460 1.00 97.88 200 VAL A CA 1
ATOM 1519 C C . VAL A 1 200 ? -9.826 -10.350 12.604 1.00 97.88 200 VAL A C 1
ATOM 1521 O O . VAL A 1 200 ? -10.681 -9.542 12.226 1.00 97.88 200 VAL A O 1
ATOM 1524 N N . VAL A 1 201 ? -8.539 -10.251 12.279 1.00 96.44 201 VAL A N 1
ATOM 1525 C CA . VAL A 1 201 ? -7.984 -9.197 11.423 1.00 96.44 201 VAL A CA 1
ATOM 1526 C C . VAL A 1 201 ? -7.105 -9.778 10.329 1.00 96.44 201 VAL A C 1
ATOM 1528 O O . VAL A 1 201 ? -6.317 -10.685 10.578 1.00 96.44 201 VAL A O 1
ATOM 1531 N N . ALA A 1 202 ? -7.254 -9.245 9.115 1.00 94.44 202 ALA A N 1
ATOM 1532 C CA . ALA A 1 202 ? -6.395 -9.566 7.984 1.00 94.44 202 ALA A CA 1
ATOM 1533 C C . ALA A 1 202 ? -5.423 -8.409 7.736 1.00 94.44 202 ALA A C 1
ATOM 1535 O O . ALA A 1 202 ? -5.832 -7.267 7.485 1.00 94.44 202 ALA A O 1
ATOM 1536 N N . GLU A 1 203 ? -4.140 -8.729 7.816 1.00 92.69 203 GLU A N 1
ATOM 1537 C CA . GLU A 1 203 ? -3.027 -7.807 7.653 1.00 92.69 203 GLU A CA 1
ATOM 1538 C C . GLU A 1 203 ? -2.595 -7.727 6.178 1.00 92.69 203 GLU A C 1
ATOM 1540 O O . GLU A 1 203 ? -2.811 -8.646 5.386 1.00 92.69 203 GLU A O 1
ATOM 1545 N N . VAL A 1 204 ? -1.977 -6.617 5.765 1.00 90.56 204 VAL A N 1
ATOM 1546 C CA . VAL A 1 204 ? -1.547 -6.418 4.365 1.00 90.56 204 VAL A CA 1
ATOM 1547 C C . VAL A 1 204 ? -0.457 -7.406 3.928 1.00 90.56 204 VAL A C 1
ATOM 1549 O O . VAL A 1 204 ? -0.407 -7.765 2.750 1.00 90.56 204 VAL A O 1
ATOM 1552 N N . ASN A 1 205 ? 0.369 -7.910 4.847 1.00 88.31 205 ASN A N 1
ATOM 1553 C CA . ASN A 1 205 ? 1.294 -9.020 4.576 1.00 88.31 205 ASN A CA 1
ATOM 1554 C C . ASN A 1 205 ? 0.568 -10.372 4.388 1.00 88.31 205 ASN A C 1
ATOM 1556 O O . ASN A 1 205 ? 1.205 -11.394 4.202 1.00 88.31 205 ASN A O 1
ATOM 1560 N N . GLY A 1 206 ? -0.765 -10.416 4.412 1.00 90.62 206 GLY A N 1
ATOM 1561 C CA . GLY A 1 206 ? -1.537 -11.642 4.215 1.00 90.62 206 GLY A CA 1
ATOM 1562 C C . GLY A 1 206 ? -1.621 -12.541 5.448 1.00 90.62 206 GLY A C 1
ATOM 1563 O O . GLY A 1 206 ? -2.284 -13.573 5.376 1.00 90.62 206 GLY A O 1
ATOM 1564 N N . ALA A 1 207 ? -1.002 -12.164 6.571 1.00 9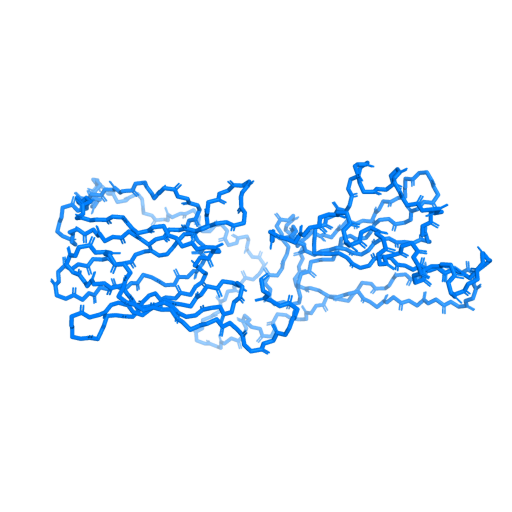2.56 207 ALA A N 1
ATOM 1565 C CA . ALA A 1 207 ? -1.252 -12.832 7.837 1.00 92.56 207 ALA A CA 1
ATOM 1566 C C . ALA A 1 207 ? -2.683 -12.547 8.323 1.00 92.56 207 ALA A C 1
ATOM 1568 O O . ALA A 1 207 ? -3.248 -11.472 8.096 1.00 92.56 207 ALA A O 1
ATOM 1569 N N . VAL A 1 208 ? -3.264 -13.521 9.018 1.00 96.00 208 VAL A N 1
ATOM 1570 C CA . VAL A 1 208 ? -4.534 -13.371 9.729 1.00 96.00 208 VAL A CA 1
ATOM 1571 C C . VAL A 1 208 ? -4.272 -13.584 11.209 1.00 96.00 208 VAL A C 1
ATOM 1573 O O . VAL A 1 208 ? -3.737 -14.621 11.599 1.00 96.00 208 VAL A O 1
ATOM 1576 N N . ALA A 1 209 ? -4.673 -12.625 12.035 1.00 96.56 209 ALA A N 1
ATOM 1577 C CA . ALA A 1 209 ? -4.525 -12.704 13.480 1.00 96.56 209 ALA A CA 1
ATOM 1578 C C . ALA A 1 209 ? -5.887 -12.766 14.175 1.00 96.56 209 ALA A C 1
ATOM 1580 O O . ALA A 1 209 ? -6.854 -12.125 13.757 1.00 96.56 209 ALA A O 1
ATOM 1581 N N . GLY A 1 210 ? -5.939 -13.530 15.264 1.00 98.00 210 GLY A N 1
ATOM 1582 C CA . GLY A 1 210 ? -7.041 -13.530 16.214 1.00 98.00 210 GLY A CA 1
ATOM 1583 C C . GLY A 1 210 ? -6.620 -12.822 17.487 1.00 98.00 210 GLY A C 1
ATOM 1584 O O . GLY A 1 210 ? -5.673 -13.244 18.149 1.00 98.00 210 GLY A O 1
ATOM 1585 N N . LEU A 1 211 ? -7.332 -11.761 17.839 1.00 98.50 211 LEU A N 1
ATOM 1586 C CA . LEU A 1 211 ? -7.112 -10.960 19.037 1.00 98.50 211 LEU A CA 1
ATOM 1587 C C . LEU A 1 211 ? -8.206 -11.263 20.059 1.00 98.50 211 LEU A C 1
ATOM 1589 O O . LEU A 1 211 ? -9.361 -11.461 19.693 1.00 98.50 211 LEU A O 1
ATOM 1593 N N . ASN A 1 212 ? -7.877 -11.280 21.342 1.00 98.38 212 ASN A N 1
ATOM 1594 C CA . ASN A 1 212 ? -8.865 -11.354 22.405 1.00 98.38 212 ASN A CA 1
ATOM 1595 C C . ASN A 1 212 ? -9.743 -10.096 22.344 1.00 98.38 212 ASN A C 1
ATOM 1597 O O . ASN A 1 212 ? -9.233 -8.979 22.356 1.00 98.38 212 ASN A O 1
ATOM 1601 N N . ALA A 1 213 ? -11.062 -10.259 22.277 1.00 97.69 213 ALA A N 1
ATOM 1602 C CA . ALA A 1 213 ? -11.967 -9.131 22.076 1.00 97.69 213 ALA A CA 1
ATOM 1603 C C . ALA A 1 213 ? -12.018 -8.145 23.257 1.00 97.69 213 ALA A C 1
ATOM 1605 O O . ALA A 1 213 ? -12.428 -6.999 23.071 1.00 97.69 213 ALA A O 1
ATOM 1606 N N . THR A 1 214 ? -11.611 -8.576 24.452 1.00 97.38 214 THR A N 1
ATOM 1607 C CA . THR A 1 214 ? -11.635 -7.762 25.673 1.00 97.38 214 THR A CA 1
ATOM 1608 C C . THR A 1 214 ? -10.284 -7.118 25.966 1.00 97.38 214 THR A C 1
ATOM 1610 O O . THR A 1 214 ? -10.263 -5.989 26.443 1.00 97.38 214 THR A O 1
ATOM 1613 N N . SER A 1 215 ? -9.168 -7.807 25.701 1.00 97.81 215 SER A N 1
ATOM 1614 C CA . SER A 1 215 ? -7.819 -7.297 26.010 1.00 97.81 215 SER A CA 1
ATOM 1615 C C . SER A 1 215 ? -7.028 -6.815 24.792 1.00 97.81 215 SER A C 1
ATOM 1617 O O . SER A 1 215 ? -6.031 -6.119 24.953 1.00 97.81 215 SER A O 1
ATOM 1619 N N . GLY A 1 216 ? -7.425 -7.202 23.577 1.00 97.50 216 GLY A N 1
ATOM 1620 C CA . GLY A 1 216 ? -6.645 -6.977 22.358 1.00 97.50 216 GLY A CA 1
ATOM 1621 C C . GL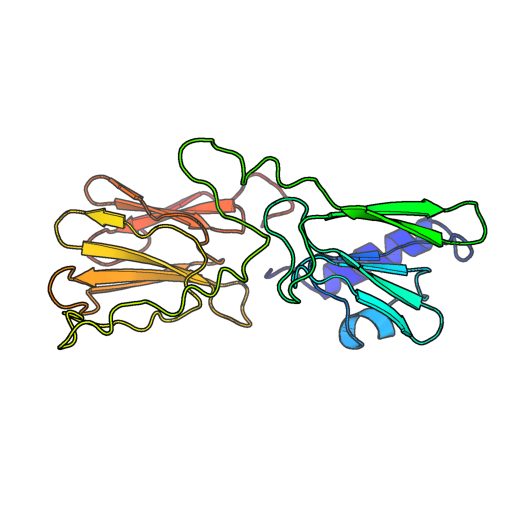Y A 1 216 ? -5.418 -7.887 22.224 1.00 97.50 216 GLY A C 1
ATOM 1622 O O . GLY A 1 216 ? -4.710 -7.818 21.221 1.00 97.50 216 GLY A O 1
ATOM 1623 N N . GLU A 1 217 ? -5.149 -8.761 23.198 1.00 98.06 217 GLU A N 1
ATOM 1624 C CA . GLU A 1 217 ? -3.995 -9.660 23.157 1.00 98.06 217 GLU A CA 1
ATOM 1625 C C . GLU A 1 217 ? -4.118 -10.665 22.012 1.00 98.06 217 GLU A C 1
ATOM 1627 O O . GLU A 1 217 ? -5.167 -11.273 21.798 1.00 98.06 217 GLU A O 1
ATOM 1632 N N . ARG A 1 218 ? -3.029 -10.878 21.277 1.00 97.75 218 ARG A N 1
ATOM 1633 C CA . ARG A 1 218 ? -2.995 -11.848 20.182 1.00 97.75 218 ARG A CA 1
ATOM 1634 C C . ARG A 1 218 ? -3.093 -13.273 20.731 1.00 97.75 218 ARG A C 1
ATOM 1636 O O . ARG A 1 218 ? -2.192 -13.736 21.420 1.00 97.75 218 ARG A O 1
ATOM 1643 N N . VAL A 1 219 ? -4.169 -13.966 20.372 1.00 98.00 219 VAL A N 1
ATOM 1644 C CA . VAL A 1 219 ? -4.441 -15.365 20.733 1.00 98.00 219 VAL A CA 1
ATOM 1645 C C . VAL A 1 219 ? -3.778 -16.314 19.740 1.00 98.00 219 VAL A C 1
ATOM 1647 O O . VAL A 1 219 ? -3.213 -17.331 20.129 1.00 98.00 219 VAL A O 1
ATOM 1650 N N . TRP A 1 220 ? -3.836 -15.983 18.450 1.00 97.62 220 TRP A N 1
ATOM 1651 C CA . TRP A 1 220 ? -3.217 -16.766 17.385 1.00 97.62 220 TRP A CA 1
ATOM 1652 C C . TRP A 1 220 ? -2.860 -15.886 16.188 1.00 97.62 220 TRP A C 1
ATOM 1654 O O . TRP A 1 220 ? -3.385 -14.784 16.018 1.00 97.62 220 TRP A O 1
ATOM 1664 N N . THR A 1 221 ? -1.972 -16.399 15.343 1.00 95.94 221 THR A N 1
ATOM 1665 C CA . THR A 1 221 ? -1.690 -15.859 14.012 1.00 95.94 221 THR A CA 1
ATOM 1666 C C . THR A 1 221 ? -1.538 -17.008 13.025 1.00 95.94 221 THR A C 1
ATOM 1668 O O . THR A 1 221 ? -1.045 -18.078 13.379 1.00 95.94 221 THR A O 1
ATOM 1671 N N . THR A 1 222 ? -1.995 -16.796 11.798 1.00 96.00 222 THR A N 1
ATOM 1672 C CA . THR A 1 222 ? -1.754 -17.670 10.652 1.00 96.00 222 THR A CA 1
ATOM 1673 C C . THR A 1 222 ? -1.038 -16.834 9.593 1.00 96.00 222 THR A C 1
ATOM 1675 O O . THR A 1 222 ? -1.645 -15.891 9.081 1.00 96.00 222 THR A O 1
ATOM 1678 N N . PRO A 1 223 ? 0.238 -17.119 9.27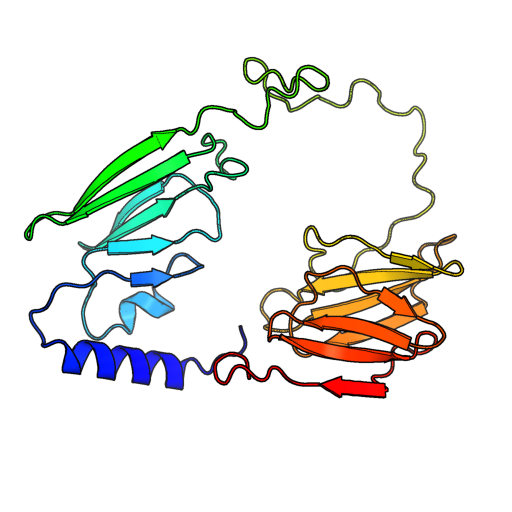9 1.00 91.75 223 PRO A N 1
ATOM 1679 C CA . PRO A 1 223 ? 0.978 -16.354 8.283 1.00 91.75 223 PRO A CA 1
ATOM 1680 C C . PRO A 1 223 ? 0.434 -16.608 6.874 1.00 91.75 223 PRO A C 1
ATOM 1682 O O . PRO A 1 223 ? -0.221 -17.621 6.614 1.00 91.75 223 PRO A O 1
ATOM 1685 N N . SER A 1 224 ? 0.759 -15.707 5.947 1.00 88.19 224 SER A N 1
ATOM 1686 C CA . SER A 1 224 ? 0.490 -15.927 4.528 1.00 88.19 224 SER A CA 1
ATOM 1687 C C . SER A 1 224 ? 1.224 -17.174 4.023 1.00 88.19 224 SER A C 1
ATOM 1689 O O . SER A 1 224 ? 2.404 -17.383 4.312 1.00 88.19 224 SER A O 1
ATOM 1691 N N . THR A 1 225 ? 0.543 -17.995 3.222 1.00 86.38 225 THR A N 1
ATOM 1692 C CA . THR A 1 225 ? 1.176 -19.110 2.497 1.00 86.38 225 THR A CA 1
ATOM 1693 C C . THR A 1 225 ? 1.944 -18.641 1.260 1.00 86.38 225 THR A C 1
ATOM 1695 O O . THR A 1 225 ? 2.691 -19.423 0.676 1.00 86.38 225 THR A O 1
ATOM 1698 N N . ASP A 1 226 ? 1.760 -17.384 0.848 1.00 80.25 226 ASP A N 1
ATOM 1699 C CA . ASP A 1 226 ? 2.505 -16.762 -0.246 1.00 80.25 226 ASP A CA 1
ATOM 1700 C C . ASP A 1 226 ? 3.953 -16.480 0.205 1.00 80.25 226 ASP A C 1
ATOM 1702 O O . ASP A 1 226 ? 4.156 -15.682 1.129 1.00 80.25 226 ASP A O 1
ATOM 1706 N N . PRO A 1 227 ? 4.975 -17.100 -0.419 1.00 68.31 227 PRO A N 1
ATOM 1707 C CA . PRO A 1 227 ? 6.371 -16.902 -0.035 1.00 68.31 227 PRO A CA 1
ATOM 1708 C C . PRO A 1 227 ? 6.855 -15.456 -0.215 1.00 68.31 227 PRO A C 1
ATOM 1710 O O . PRO A 1 227 ? 7.855 -15.091 0.398 1.00 68.31 227 PRO A O 1
ATOM 1713 N N . TYR A 1 228 ? 6.152 -14.634 -0.999 1.00 60.84 228 TYR A N 1
ATOM 1714 C CA . TYR A 1 228 ? 6.492 -13.230 -1.239 1.00 60.84 228 TYR A CA 1
ATOM 1715 C C . TYR A 1 228 ? 5.848 -12.256 -0.242 1.00 60.84 228 TYR A C 1
ATOM 1717 O O . TYR A 1 228 ? 6.086 -11.051 -0.323 1.00 60.84 228 TYR A O 1
ATOM 1725 N N . ARG A 1 229 ? 5.038 -12.752 0.703 1.00 62.88 229 ARG A N 1
ATOM 1726 C CA . ARG A 1 229 ? 4.399 -11.948 1.756 1.00 62.88 229 ARG A CA 1
ATOM 1727 C C . ARG A 1 229 ? 4.746 -12.447 3.163 1.00 62.88 229 ARG A C 1
ATOM 1729 O O . ARG A 1 229 ? 3.858 -12.669 3.983 1.00 62.88 229 ARG A O 1
ATOM 1736 N N . ARG A 1 230 ? 6.033 -12.675 3.414 1.00 52.53 230 ARG A N 1
ATOM 1737 C CA . ARG A 1 230 ? 6.558 -13.008 4.745 1.00 52.53 230 ARG A CA 1
ATOM 1738 C C . ARG A 1 230 ? 7.036 -11.762 5.469 1.00 52.53 230 ARG A C 1
ATOM 1740 O O . ARG A 1 230 ? 7.592 -10.880 4.781 1.00 52.53 230 ARG A O 1
#